Protein AF-A0A661CRC7-F1 (afdb_monomer_lite)

Sequence (296 aa):
KKEGPSTILGRDVYIHDMYDIRFREGSNSEYFKIHKYNQSVQVLAVVIEQYEGSVYNLEVMQDSSYTINSRPVHNCNWTSNSQGFYYLSYIEQAEKENRITNVPFDHSAPVETWWDIGVGDNTVIWFTQTMGKVVNVIDYYKNNNKGLGHYAKILQGKPYVYRSHNFPHDMANTEFGTGRTRYEMAEELFKGTRLNTIQKLSIEDGINAARIVLPSCYFDRSRCLDGLDALRNYHKQFDERLQEYKDKPVHDWSSDPADAFRYMAIGITLPKSRSFKNEFMKRTAKTMSTRSWQTS

Radius of gyration: 27.0 Å; chains: 1; bounding box: 76×72×68 Å

Foldseek 3Di:
DFDAWDAQPNDTWGWDDKDQDDDDDDDDDDFDQPVVPRDTDDDPDDDDDDAGDIKTFTDDPQFTWIDDPSDIDTPPPVPRPCVFALCQVLLVVCVVVVLAEAQDDDPVFAKEWFWDDDDQFKIKIWIWGDDQQAIERNAIDIDGDDAPVVVLVVVVPDPGHHQEYEYEPPQQDADVPPRDGNVVVCCVSVPPHHYHYFDDDDPVVLSVLLVVNSNRYRYHNPRCVLLSVLSNPWGFDADPVVRDTDPDIDDDPSVRSSVSSSSVSRPDDHDDDDPPVVVVVVVVVVVVVVVVPPDD

Structure (mmCIF, N/CA/C/O backbone):
data_AF-A0A661CRC7-F1
#
_entry.id   AF-A0A661CRC7-F1
#
loop_
_atom_site.group_PDB
_atom_site.id
_atom_site.type_symbol
_atom_site.label_atom_id
_atom_site.label_alt_id
_atom_site.label_comp_id
_atom_site.label_asym_id
_atom_site.label_entity_id
_atom_site.label_seq_id
_atom_site.pdbx_PDB_ins_code
_atom_site.Cartn_x
_atom_site.Cartn_y
_atom_site.Cartn_z
_atom_site.occupancy
_atom_site.B_iso_or_equiv
_atom_site.auth_seq_id
_atom_site.auth_comp_id
_atom_site.auth_asym_id
_atom_site.auth_atom_id
_atom_site.pdbx_PDB_model_num
ATOM 1 N N . LYS A 1 1 ? -25.785 -14.750 42.221 1.00 40.97 1 LYS A N 1
ATOM 2 C CA . LYS A 1 1 ? -25.180 -14.001 43.356 1.00 40.97 1 LYS A CA 1
ATOM 3 C C . LYS A 1 1 ? -24.065 -13.154 42.758 1.00 40.97 1 LYS A C 1
ATOM 5 O O . LYS A 1 1 ? -23.262 -13.734 42.042 1.00 40.97 1 LYS A O 1
ATOM 10 N N . LYS A 1 2 ? -24.038 -11.833 42.978 1.00 42.62 2 LYS A N 1
ATOM 11 C CA . LYS A 1 2 ? -22.870 -11.016 42.609 1.00 42.62 2 LYS A CA 1
ATOM 12 C C . LYS A 1 2 ? -21.747 -11.352 43.580 1.00 42.62 2 LYS A C 1
ATOM 14 O O . LYS A 1 2 ? -21.942 -11.199 44.785 1.00 42.62 2 LYS A O 1
ATOM 19 N N . GLU A 1 3 ? -20.635 -11.850 43.065 1.00 52.22 3 GLU A N 1
ATOM 20 C CA . GLU A 1 3 ? -19.435 -12.086 43.862 1.00 52.22 3 GLU A CA 1
ATOM 21 C C . GLU A 1 3 ? -18.465 -10.922 43.654 1.00 52.22 3 GLU A C 1
ATOM 23 O O . GLU A 1 3 ? -18.491 -10.236 42.635 1.00 52.22 3 GLU A O 1
ATOM 28 N N . GLY A 1 4 ? -17.702 -10.605 44.697 1.00 60.00 4 GLY A N 1
ATOM 29 C CA . GLY A 1 4 ? -16.781 -9.474 44.695 1.00 60.00 4 GLY A CA 1
ATOM 30 C C . GLY A 1 4 ? -15.564 -9.687 43.781 1.00 60.00 4 GLY A C 1
ATOM 31 O O . GLY A 1 4 ? -15.491 -10.678 43.048 1.00 60.00 4 GLY A O 1
ATOM 32 N N . PRO A 1 5 ? -14.584 -8.769 43.833 1.00 58.22 5 PRO A N 1
ATOM 33 C CA . PRO A 1 5 ? -13.317 -8.940 43.129 1.00 58.22 5 PRO A CA 1
ATOM 34 C C . PRO A 1 5 ? -12.655 -10.261 43.538 1.00 58.22 5 PRO A C 1
ATOM 36 O O . PRO A 1 5 ? -12.592 -10.593 44.721 1.00 58.22 5 PRO A O 1
ATOM 39 N N . SER A 1 6 ? -12.196 -11.019 42.548 1.00 57.62 6 SER A N 1
ATOM 40 C CA . SER A 1 6 ? -11.549 -12.321 42.715 1.00 57.62 6 SER A CA 1
ATOM 41 C C . SER A 1 6 ? -10.310 -12.399 41.834 1.00 57.62 6 SER A C 1
ATOM 43 O O . SER A 1 6 ? -10.251 -11.749 40.796 1.00 57.62 6 SER A O 1
ATOM 45 N N . THR A 1 7 ? -9.328 -13.212 42.210 1.00 55.31 7 THR A N 1
ATOM 46 C CA . THR A 1 7 ? -8.102 -13.386 41.421 1.00 55.31 7 THR A CA 1
ATOM 47 C C . THR A 1 7 ? -8.146 -14.729 40.695 1.00 55.31 7 THR A C 1
ATOM 49 O O . THR A 1 7 ? -8.131 -15.783 41.330 1.00 55.31 7 THR A O 1
ATOM 52 N N . ILE A 1 8 ? -8.180 -14.711 39.360 1.00 51.97 8 ILE A N 1
ATOM 53 C CA . ILE A 1 8 ? -8.147 -15.917 38.521 1.00 51.97 8 ILE A CA 1
ATOM 54 C C . ILE A 1 8 ? -6.831 -15.945 37.746 1.00 51.97 8 ILE A C 1
ATOM 56 O O . ILE A 1 8 ? -6.518 -15.016 37.005 1.00 51.97 8 ILE A O 1
ATOM 60 N N . LEU A 1 9 ? -6.048 -17.017 37.926 1.00 48.41 9 LEU A N 1
ATOM 61 C CA . LEU A 1 9 ? -4.738 -17.213 37.281 1.00 48.41 9 LEU A CA 1
ATOM 62 C C . LEU A 1 9 ? -3.786 -16.007 37.438 1.00 48.41 9 LEU A C 1
ATOM 64 O O . LEU A 1 9 ? -3.031 -15.670 36.529 1.00 48.41 9 LEU A O 1
ATOM 68 N N . GLY A 1 10 ? -3.832 -15.350 38.601 1.00 51.47 10 GLY A N 1
ATOM 69 C CA . GLY A 1 10 ? -2.978 -14.204 38.928 1.00 51.47 10 GLY A CA 1
ATOM 70 C C . GLY A 1 10 ? -3.460 -12.853 38.389 1.00 51.47 10 GLY A C 1
ATOM 71 O O . GLY A 1 10 ? -2.711 -11.885 38.476 1.00 51.47 10 GLY A O 1
ATOM 72 N N . ARG A 1 11 ? -4.680 -12.767 37.841 1.00 43.97 11 ARG A N 1
ATOM 73 C CA . ARG A 1 11 ? -5.311 -11.505 37.422 1.00 43.97 11 ARG A CA 1
ATOM 74 C C . ARG A 1 11 ? -6.547 -11.210 38.259 1.00 43.97 11 ARG A C 1
ATOM 76 O O . ARG A 1 11 ? -7.367 -12.103 38.465 1.00 43.97 11 ARG A O 1
ATOM 83 N N . ASP A 1 12 ? -6.690 -9.961 38.686 1.00 53.75 12 ASP A N 1
ATOM 84 C CA . ASP A 1 12 ? -7.876 -9.497 39.402 1.00 53.75 12 ASP A CA 1
ATOM 85 C C . ASP A 1 12 ? -9.032 -9.268 38.424 1.00 53.75 12 ASP A C 1
ATOM 87 O O . ASP A 1 12 ? -8.887 -8.588 37.408 1.00 53.75 12 ASP A O 1
ATOM 91 N N . VAL A 1 13 ? -10.178 -9.874 38.723 1.00 50.19 13 VAL A N 1
ATOM 92 C CA . VAL A 1 13 ? -11.380 -9.881 37.888 1.00 50.19 13 VAL A CA 1
ATOM 93 C C . VAL A 1 13 ? -12.632 -9.636 38.731 1.00 50.19 13 VAL A C 1
ATOM 95 O O . VAL A 1 13 ? -12.729 -10.078 39.877 1.00 50.19 13 VAL A O 1
ATOM 98 N N . TYR A 1 14 ? -13.614 -8.941 38.156 1.00 50.44 14 TYR A N 1
ATOM 99 C CA . TYR A 1 14 ? -14.923 -8.721 38.773 1.00 50.44 14 TYR A CA 1
ATOM 100 C C . TYR A 1 14 ? -15.918 -9.753 38.244 1.00 50.44 14 TYR A C 1
ATOM 102 O O . TYR A 1 14 ? -16.216 -9.785 37.051 1.00 50.44 14 TYR A O 1
ATOM 110 N N . ILE A 1 15 ? -16.410 -10.616 39.133 1.00 49.72 15 ILE A N 1
ATOM 111 C CA . ILE A 1 15 ? -17.326 -11.699 38.773 1.00 49.72 15 ILE A CA 1
ATOM 112 C C . ILE A 1 15 ? -18.760 -11.166 38.803 1.00 49.72 15 ILE A C 1
ATOM 114 O O . ILE A 1 15 ? -19.326 -10.891 39.864 1.00 49.72 15 ILE A O 1
ATOM 118 N N . HIS A 1 16 ? -19.385 -11.059 37.633 1.00 46.44 16 HIS A N 1
ATOM 119 C CA . HIS A 1 16 ? -20.796 -10.701 37.536 1.00 46.44 16 HIS A CA 1
ATOM 120 C C . HIS A 1 16 ? -21.662 -11.914 37.184 1.00 46.44 16 HIS A C 1
ATOM 122 O O . HIS A 1 16 ? -21.347 -12.671 36.275 1.00 46.44 16 HIS A O 1
ATOM 128 N N . ASP A 1 17 ? -22.728 -12.070 37.979 1.00 42.12 17 ASP A N 1
ATOM 129 C CA . ASP A 1 17 ? -23.817 -13.052 37.926 1.00 42.12 17 ASP A CA 1
ATOM 130 C C . ASP A 1 17 ? -23.468 -14.481 37.459 1.00 42.12 17 ASP A C 1
ATOM 132 O O . ASP A 1 17 ? -23.301 -14.783 36.285 1.00 42.12 17 ASP A O 1
ATOM 136 N N . MET A 1 18 ? -23.456 -15.401 38.428 1.00 38.19 18 MET A N 1
ATOM 137 C CA . MET A 1 18 ? -23.459 -16.852 38.213 1.00 38.19 18 MET A CA 1
ATOM 138 C C . MET A 1 18 ? -24.786 -17.309 37.583 1.00 38.19 18 MET A C 1
ATOM 140 O O . MET A 1 18 ? -25.852 -17.040 38.151 1.00 38.19 18 MET A O 1
ATOM 144 N N . TYR A 1 19 ? -24.720 -18.053 36.478 1.00 35.94 19 TYR A N 1
ATOM 145 C CA . TYR A 1 19 ? -25.875 -18.711 35.861 1.00 35.94 19 TYR A CA 1
ATOM 146 C C . TYR A 1 19 ? -25.749 -20.232 35.998 1.00 35.94 19 TYR A C 1
ATOM 148 O O . TYR A 1 19 ? -24.741 -20.805 35.589 1.00 35.94 19 TYR A O 1
ATOM 156 N N . ASP A 1 20 ? -26.784 -20.886 36.532 1.00 34.09 20 ASP A N 1
ATOM 157 C CA . ASP A 1 20 ? -26.934 -22.340 36.432 1.00 34.09 20 ASP A CA 1
ATOM 158 C C . ASP A 1 20 ? -27.472 -22.673 35.040 1.00 34.09 20 ASP A C 1
ATOM 160 O O . ASP A 1 20 ? -28.641 -22.428 34.725 1.00 34.09 20 ASP A O 1
ATOM 164 N N . ILE A 1 21 ? -26.612 -23.221 34.190 1.00 35.41 21 ILE A N 1
ATOM 165 C CA . ILE A 1 21 ? -26.990 -23.635 32.843 1.00 35.41 21 ILE A CA 1
ATOM 166 C C . ILE A 1 21 ? -27.423 -25.102 32.915 1.00 35.41 21 ILE A C 1
ATOM 168 O O . ILE A 1 21 ? -26.598 -25.993 33.083 1.00 35.41 21 ILE A O 1
ATOM 172 N N . ARG A 1 22 ? -28.728 -25.370 32.780 1.00 31.12 22 ARG A N 1
ATOM 173 C CA . ARG A 1 22 ? -29.262 -26.729 32.582 1.00 31.12 22 ARG A CA 1
ATOM 174 C C . ARG A 1 22 ? -29.794 -26.855 31.163 1.00 31.12 22 ARG A C 1
ATOM 176 O O . ARG A 1 22 ? -30.775 -26.197 30.825 1.00 31.12 22 ARG A O 1
ATOM 183 N N . PHE A 1 23 ? -29.184 -27.715 30.354 1.00 34.97 23 PHE A N 1
ATOM 184 C CA . PHE A 1 23 ? -29.700 -28.043 29.025 1.00 34.97 23 PHE A CA 1
ATOM 185 C C . PHE A 1 23 ? -30.494 -29.350 29.041 1.00 34.97 23 PHE A C 1
ATOM 187 O O . PHE A 1 23 ? -30.127 -30.314 29.709 1.00 34.97 23 PHE A O 1
ATOM 194 N N . ARG A 1 24 ? -31.599 -29.368 28.288 1.00 32.34 24 ARG A N 1
ATOM 195 C CA . ARG A 1 24 ? -32.355 -30.579 27.955 1.00 32.34 24 ARG A CA 1
ATOM 196 C C . ARG A 1 24 ? -31.903 -31.052 26.576 1.00 32.34 24 ARG A C 1
ATOM 198 O O . ARG A 1 24 ? -31.913 -30.268 25.632 1.00 32.34 24 ARG A O 1
ATOM 205 N N . GLU A 1 25 ? -31.506 -32.314 26.483 1.00 32.06 25 GLU A N 1
ATOM 206 C CA . GLU 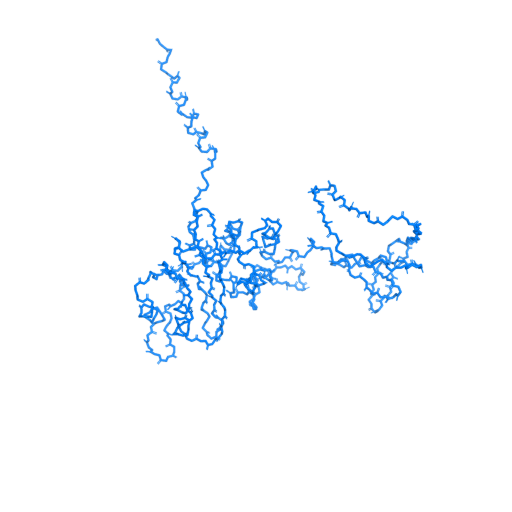A 1 25 ? -31.107 -32.970 25.237 1.00 32.06 25 GLU A CA 1
ATOM 207 C C . GLU A 1 25 ? -32.255 -32.958 24.216 1.00 32.06 25 GLU A C 1
ATOM 209 O O . GLU A 1 25 ? -33.359 -33.416 24.518 1.00 32.06 25 GLU A O 1
ATOM 214 N N . GLY A 1 26 ? -31.989 -32.453 23.005 1.00 38.66 26 GLY A N 1
ATOM 215 C CA . GLY A 1 26 ? -32.874 -32.651 21.856 1.00 38.66 26 GLY A CA 1
ATOM 216 C C . GLY A 1 26 ? -33.141 -31.428 20.977 1.00 38.66 26 GLY A C 1
ATOM 217 O O . GLY A 1 26 ? -34.284 -30.997 20.881 1.00 38.66 26 GLY A O 1
ATOM 218 N N . SER A 1 27 ? -32.136 -30.943 20.244 1.00 32.84 27 SER A N 1
ATOM 219 C CA . SER A 1 27 ? -32.338 -30.414 18.884 1.00 32.84 27 SER A CA 1
ATOM 220 C C . SER A 1 27 ? -31.037 -30.549 18.081 1.00 32.84 27 SER A C 1
ATOM 222 O O . SER A 1 27 ? -30.054 -29.842 18.279 1.00 32.84 27 SER A O 1
ATOM 224 N N . ASN A 1 28 ? -31.000 -31.530 17.175 1.00 41.19 28 ASN A N 1
ATOM 225 C CA . ASN A 1 28 ? -29.945 -31.618 16.172 1.00 41.19 28 ASN A CA 1
ATOM 226 C C . ASN A 1 28 ? -30.240 -30.571 15.094 1.00 41.19 28 ASN A C 1
ATOM 228 O O . ASN A 1 28 ? -31.233 -30.690 14.378 1.00 41.19 28 ASN A O 1
ATOM 232 N N . SER A 1 29 ? -29.340 -29.594 14.973 1.00 40.34 29 SER A N 1
ATOM 233 C CA . SER A 1 29 ? -29.329 -28.461 14.035 1.00 40.34 29 SER A CA 1
ATOM 234 C C . SER A 1 29 ? -30.316 -27.325 14.339 1.00 40.34 29 SER A C 1
ATOM 236 O O . SER A 1 29 ? -31.502 -27.393 14.030 1.00 40.34 29 SER A O 1
ATOM 238 N N . GLU A 1 30 ? -29.791 -26.216 14.867 1.00 38.22 30 GLU A N 1
ATOM 239 C CA . GLU A 1 30 ? -30.493 -24.932 14.886 1.00 38.22 30 GLU A CA 1
ATOM 240 C C . GLU A 1 30 ? -29.745 -23.919 14.015 1.00 38.22 30 GLU A C 1
ATOM 242 O O . GLU A 1 30 ? -28.563 -23.627 14.201 1.00 38.22 30 GLU A O 1
ATOM 247 N N . TYR A 1 31 ? -30.453 -23.391 13.018 1.00 38.75 31 TYR A N 1
ATOM 248 C CA . TYR A 1 31 ? -30.032 -22.222 12.261 1.00 38.75 31 TYR A CA 1
ATOM 249 C C . TYR A 1 31 ? -30.185 -20.985 13.149 1.00 38.75 31 TYR A C 1
ATOM 251 O O . TYR A 1 31 ? -31.307 -20.590 13.470 1.00 38.75 31 TYR A O 1
ATOM 259 N N . PHE A 1 32 ? -29.089 -20.312 13.494 1.00 38.34 32 PHE A N 1
ATOM 260 C CA . PHE A 1 32 ? -29.182 -19.006 14.143 1.00 38.34 32 PHE A CA 1
ATOM 261 C C . PHE A 1 32 ? -29.532 -17.931 13.106 1.00 38.34 32 PHE A C 1
ATOM 263 O O . PHE A 1 32 ? -28.754 -17.641 12.195 1.00 38.34 32 PHE A O 1
ATOM 270 N N . LYS A 1 33 ? -30.710 -17.309 13.247 1.00 36.75 33 LYS A N 1
ATOM 271 C CA . LYS A 1 33 ? -31.058 -16.067 12.542 1.00 36.75 33 LYS A CA 1
ATOM 272 C C . LYS A 1 33 ? -30.658 -14.873 13.399 1.00 36.75 33 LYS A C 1
ATOM 274 O O . LYS A 1 33 ? -31.293 -14.575 14.407 1.00 36.75 33 LYS A O 1
ATOM 279 N N . ILE A 1 34 ? -29.637 -14.141 12.964 1.00 35.28 34 ILE A N 1
ATOM 280 C CA . ILE A 1 34 ? -29.270 -12.866 13.584 1.00 35.28 34 ILE A CA 1
ATOM 281 C C . ILE A 1 34 ? -30.265 -11.806 13.094 1.00 35.28 34 ILE A C 1
ATOM 283 O O . ILE A 1 34 ? -30.105 -11.214 12.023 1.00 35.28 34 ILE A O 1
ATOM 287 N N . HIS A 1 35 ? -31.314 -11.557 13.884 1.00 32.69 35 HIS A N 1
ATOM 288 C CA . HIS A 1 35 ? -32.415 -10.647 13.532 1.00 32.69 35 HIS A CA 1
ATOM 289 C C . HIS A 1 35 ? -32.006 -9.179 13.323 1.00 32.69 35 HIS A C 1
ATOM 291 O O . HIS A 1 35 ? -32.796 -8.404 12.791 1.00 32.69 35 HIS A O 1
ATOM 297 N N . LYS A 1 36 ? -30.772 -8.792 13.666 1.00 35.56 36 LYS A N 1
ATOM 298 C CA . LYS A 1 36 ? -30.258 -7.438 13.419 1.00 35.56 36 LYS A CA 1
ATOM 299 C C . LYS A 1 36 ? -29.748 -7.225 11.982 1.00 35.56 36 LYS A C 1
ATOM 301 O O . LYS A 1 36 ? -29.728 -6.085 11.531 1.00 35.56 36 LYS A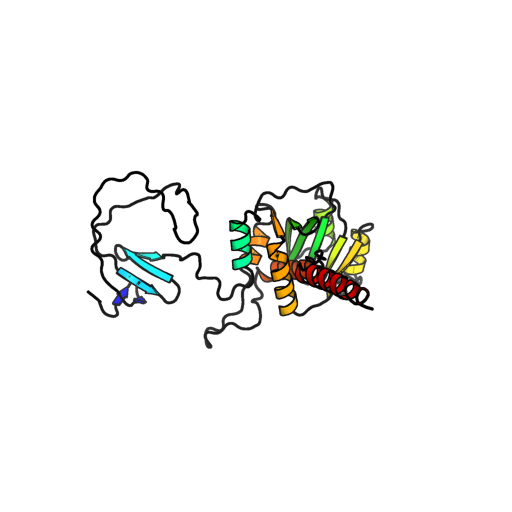 O 1
ATOM 306 N N . TYR A 1 37 ? -29.367 -8.291 11.262 1.00 35.03 37 TYR A N 1
ATOM 307 C CA . TYR A 1 37 ? -28.674 -8.181 9.962 1.00 35.03 37 TYR A CA 1
ATOM 308 C C . TYR A 1 37 ? -29.213 -9.087 8.844 1.00 35.03 37 TYR A C 1
ATOM 310 O O . TYR A 1 37 ? -28.690 -9.051 7.735 1.00 35.03 37 TYR A O 1
ATOM 318 N N . ASN A 1 38 ? -30.260 -9.877 9.101 1.00 32.53 38 ASN A N 1
ATOM 319 C CA . ASN A 1 38 ? -30.932 -10.721 8.103 1.00 32.53 38 ASN A CA 1
ATOM 320 C C . ASN A 1 38 ? -29.984 -11.649 7.303 1.00 32.53 38 ASN A C 1
ATOM 322 O O . ASN A 1 38 ? -30.209 -11.910 6.123 1.00 32.53 38 ASN A O 1
ATOM 326 N N . GLN A 1 39 ? -28.924 -12.143 7.951 1.00 34.22 39 GLN A N 1
ATOM 327 C CA . GLN A 1 39 ? -27.978 -13.114 7.398 1.00 34.22 39 GLN A CA 1
ATOM 328 C C . GLN A 1 39 ? -28.073 -14.443 8.152 1.00 34.22 39 GLN A C 1
ATOM 330 O O . GLN A 1 39 ? -28.323 -14.474 9.360 1.00 34.22 39 GLN A O 1
ATOM 335 N N . SER A 1 40 ? -27.851 -15.533 7.422 1.00 31.25 40 SER A N 1
ATOM 336 C CA . SER A 1 40 ? -27.750 -16.894 7.947 1.00 31.25 40 SER A CA 1
ATOM 337 C C . SER A 1 40 ? -26.354 -17.433 7.654 1.00 31.25 40 SER A C 1
ATOM 339 O O . SER A 1 40 ? -25.967 -17.523 6.489 1.00 31.25 40 SER A O 1
ATOM 341 N N . VAL A 1 41 ? -25.612 -17.787 8.701 1.00 36.19 41 VAL A N 1
ATOM 342 C CA . VAL A 1 41 ? -24.295 -18.425 8.589 1.00 36.19 41 VAL A CA 1
ATOM 343 C C . VAL A 1 41 ? -24.467 -19.921 8.831 1.00 36.19 41 VAL A C 1
ATOM 345 O O . VAL A 1 41 ? -25.161 -20.318 9.767 1.00 36.19 41 VAL A O 1
ATOM 348 N N . GLN A 1 42 ? -23.857 -20.748 7.981 1.00 33.16 42 GLN A N 1
ATOM 349 C CA . GLN A 1 42 ? -23.863 -22.198 8.147 1.00 33.16 42 GLN A CA 1
ATOM 350 C C . GLN A 1 42 ? -22.647 -22.613 8.977 1.00 33.16 42 GLN A C 1
ATOM 352 O O . GLN A 1 42 ? -21.504 -22.406 8.572 1.00 33.16 42 GLN A O 1
ATOM 357 N N . VAL A 1 43 ? -22.898 -23.176 10.155 1.00 37.22 43 VAL A N 1
ATOM 358 C CA . VAL A 1 43 ? -21.845 -23.664 11.045 1.00 37.22 43 VAL A CA 1
ATOM 359 C C . VAL A 1 43 ? -21.426 -25.064 10.594 1.00 37.22 43 VAL A C 1
ATOM 361 O O . VAL A 1 43 ? -22.260 -25.963 10.533 1.00 37.22 43 VAL A O 1
ATOM 364 N N . LEU A 1 44 ? -20.146 -25.236 10.243 1.00 30.42 44 LEU A N 1
ATOM 365 C CA . LEU A 1 44 ? -19.610 -26.492 9.695 1.00 30.42 44 LEU A CA 1
ATOM 366 C C . LEU A 1 44 ? -19.459 -27.592 10.753 1.00 30.42 44 LEU A C 1
ATOM 368 O O . LEU A 1 44 ? -19.639 -28.766 10.447 1.00 30.42 44 LEU A O 1
ATOM 372 N N . ALA A 1 45 ? -19.151 -27.213 11.991 1.00 33.41 45 ALA A N 1
ATOM 373 C CA . ALA A 1 45 ? -19.173 -28.097 13.145 1.00 33.41 45 ALA A CA 1
ATOM 374 C C . ALA A 1 45 ? -19.303 -27.246 14.408 1.00 33.41 45 ALA A C 1
ATOM 376 O O . ALA A 1 45 ? -18.551 -26.291 14.599 1.00 33.41 45 ALA A O 1
ATOM 377 N N . VAL A 1 46 ? -20.255 -27.598 15.265 1.00 40.31 46 VAL A N 1
ATOM 378 C CA . VAL A 1 46 ? -20.295 -27.127 16.648 1.00 40.31 46 VAL A CA 1
ATOM 379 C C . VAL A 1 46 ? -19.854 -28.306 17.493 1.00 40.31 46 VAL A C 1
ATOM 381 O O . VAL A 1 46 ? -20.514 -29.344 17.488 1.00 40.31 46 VAL A O 1
ATOM 384 N N . VAL A 1 47 ? -18.738 -28.162 18.198 1.00 37.44 47 VAL A N 1
ATOM 385 C CA . VAL A 1 47 ? -18.387 -29.104 19.259 1.00 37.44 47 VAL A CA 1
ATOM 386 C C . VAL A 1 47 ? -19.026 -28.564 20.528 1.00 37.44 47 VAL A C 1
ATOM 388 O O . VAL A 1 47 ? -18.589 -27.554 21.071 1.00 37.44 47 VAL A O 1
ATOM 391 N N . ILE A 1 48 ? -20.123 -29.196 20.941 1.00 43.84 48 ILE A N 1
ATOM 392 C CA . ILE A 1 48 ? -20.769 -28.924 22.223 1.00 43.84 48 ILE A CA 1
ATOM 393 C C . ILE A 1 48 ? -20.222 -29.958 23.197 1.00 43.84 48 ILE A C 1
ATOM 395 O O . ILE A 1 48 ? -20.579 -31.132 23.127 1.00 43.84 48 ILE A O 1
ATOM 399 N N . GLU A 1 49 ? -19.333 -29.534 24.086 1.00 43.78 49 GLU A N 1
ATOM 400 C CA . GLU A 1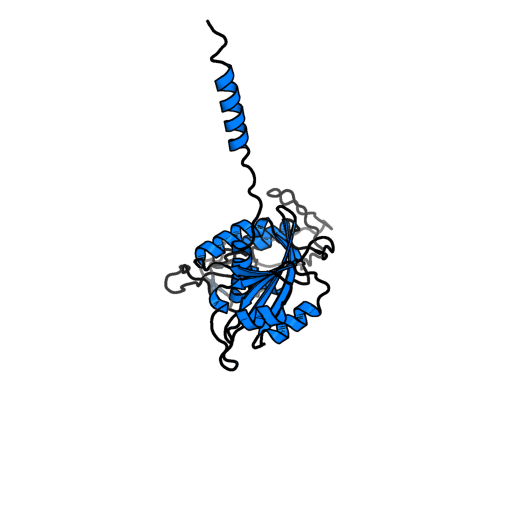 49 ? -18.922 -30.364 25.214 1.00 43.78 49 GLU A CA 1
ATOM 401 C C . GLU A 1 49 ? -19.928 -30.171 26.351 1.00 43.78 49 GLU A C 1
ATOM 403 O O . GLU A 1 49 ? -20.256 -29.039 26.716 1.00 43.78 49 GLU A O 1
ATOM 408 N N . GLN A 1 50 ? -20.454 -31.273 26.896 1.00 42.62 50 GLN A N 1
ATOM 409 C CA . GLN A 1 50 ? -21.294 -31.203 28.088 1.00 42.62 50 GLN A CA 1
ATOM 410 C C . GLN A 1 50 ? -20.455 -30.662 29.245 1.00 42.62 50 GLN A C 1
ATOM 412 O O . GLN A 1 50 ? -19.446 -31.251 29.631 1.00 42.62 50 GLN A O 1
ATOM 417 N N . TYR A 1 51 ? -20.894 -29.537 29.796 1.00 45.62 51 TYR A N 1
ATOM 418 C CA . TYR A 1 51 ? -20.306 -28.941 30.981 1.00 45.62 51 TYR A CA 1
ATOM 419 C C . TYR A 1 51 ? -21.385 -28.800 32.046 1.00 45.62 51 TYR A C 1
ATOM 421 O O . TYR A 1 51 ? -22.372 -28.091 31.853 1.00 45.62 51 TYR A O 1
ATOM 429 N N . GLU A 1 52 ? -21.187 -29.483 33.168 1.00 43.69 52 GLU A N 1
ATOM 430 C CA . GLU A 1 52 ? -22.004 -29.343 34.365 1.00 43.69 52 GLU A CA 1
ATOM 431 C C . GLU A 1 52 ? -21.130 -28.680 35.434 1.00 43.69 52 GLU A C 1
ATOM 433 O O . GLU A 1 52 ? -20.216 -29.291 35.987 1.00 43.69 52 GLU A O 1
ATOM 438 N N . GLY A 1 53 ? -21.341 -27.383 35.658 1.00 51.97 53 GLY A N 1
ATOM 439 C CA . GLY A 1 53 ? -20.536 -26.594 36.583 1.00 51.97 53 GLY A CA 1
ATOM 440 C C . GLY A 1 53 ? -20.831 -25.100 36.494 1.00 51.97 53 GLY A C 1
ATOM 441 O O . GLY A 1 53 ? -21.603 -24.645 35.650 1.00 51.97 53 GLY A O 1
ATOM 442 N N . SER A 1 54 ? -20.201 -24.320 37.368 1.00 45.75 54 SER A N 1
ATOM 443 C CA . SER A 1 54 ? -20.356 -22.864 37.387 1.00 45.75 54 SER A CA 1
ATOM 444 C C . SER A 1 54 ? -19.582 -22.222 36.235 1.00 45.75 54 SER A C 1
ATOM 446 O O . SER A 1 54 ? -18.421 -22.565 35.996 1.00 45.75 54 SER A O 1
ATOM 448 N N . VAL A 1 55 ? -20.209 -21.278 35.533 1.00 47.69 55 VAL A N 1
ATOM 449 C CA . VAL A 1 55 ? -19.550 -20.400 34.555 1.00 47.69 55 VAL A CA 1
ATOM 450 C C . VAL A 1 55 ? -19.409 -19.019 35.181 1.00 47.69 55 VAL A C 1
ATOM 452 O O . VAL A 1 55 ? -20.393 -18.459 35.669 1.00 47.69 55 VAL A O 1
ATOM 455 N N . TYR A 1 56 ? -18.196 -18.468 35.157 1.00 53.03 56 TYR A N 1
ATOM 456 C CA . TYR A 1 56 ? -17.930 -17.122 35.662 1.00 53.03 56 TYR A CA 1
ATOM 457 C C . TYR A 1 56 ? -17.736 -16.174 34.489 1.00 53.03 56 TYR A C 1
ATOM 459 O O . TYR A 1 56 ? -16.814 -16.358 33.693 1.00 53.03 56 TYR A O 1
ATOM 467 N N . ASN A 1 57 ? -18.599 -15.167 34.385 1.00 50.47 57 ASN A N 1
ATOM 468 C CA . ASN A 1 57 ? -18.448 -14.118 33.390 1.00 50.47 57 ASN A CA 1
ATOM 469 C C . ASN A 1 57 ? -17.404 -13.106 33.881 1.00 50.47 57 ASN A C 1
ATOM 471 O O . ASN A 1 57 ? -17.481 -12.640 35.022 1.00 50.47 57 ASN A O 1
ATOM 475 N N . LEU A 1 58 ? -16.421 -12.804 33.037 1.00 53.97 58 LEU A N 1
ATOM 476 C CA . LEU A 1 58 ? -15.322 -11.890 33.319 1.00 53.97 58 LEU A CA 1
ATOM 477 C C . LEU A 1 58 ? -15.442 -10.677 32.404 1.00 53.97 58 LEU A C 1
ATOM 479 O O . LEU A 1 58 ? -15.357 -10.781 31.180 1.00 53.97 58 LEU A O 1
ATOM 483 N N . GLU A 1 59 ? -15.577 -9.506 33.007 1.00 47.47 59 GLU A N 1
ATOM 484 C CA . GLU A 1 59 ? -15.375 -8.260 32.284 1.00 47.47 59 GLU A CA 1
ATOM 485 C C . GLU A 1 59 ? -13.878 -7.933 32.337 1.00 47.47 59 GLU A C 1
ATOM 487 O O . GLU A 1 59 ? -13.339 -7.584 33.389 1.00 47.47 59 GLU A O 1
ATOM 492 N N . VAL A 1 60 ? -13.177 -8.110 31.215 1.00 50.12 60 VAL A N 1
ATOM 493 C CA . VAL A 1 60 ? -11.813 -7.599 31.039 1.00 50.12 60 VAL A CA 1
ATOM 494 C C . VAL A 1 60 ? -11.874 -6.406 30.092 1.00 50.12 60 VAL A C 1
ATOM 496 O O . VAL A 1 60 ? -12.741 -6.331 29.229 1.00 50.12 60 VAL A O 1
ATOM 499 N N . MET A 1 61 ? -10.966 -5.440 30.251 1.00 44.78 61 MET A N 1
ATOM 500 C CA . MET A 1 61 ? -11.049 -4.125 29.589 1.00 44.78 61 MET A CA 1
ATOM 501 C C . MET A 1 61 ? -11.196 -4.152 28.051 1.00 44.78 61 MET A C 1
ATOM 503 O O . MET A 1 61 ? -11.539 -3.126 27.471 1.00 44.78 61 MET A O 1
ATOM 507 N N . GLN A 1 62 ? -10.924 -5.280 27.383 1.00 41.06 62 GLN A N 1
ATOM 508 C CA . GLN A 1 62 ? -10.900 -5.396 25.918 1.00 41.06 62 GLN A CA 1
ATOM 509 C C . GLN A 1 62 ? -11.759 -6.537 25.340 1.00 41.06 62 GLN A C 1
ATOM 511 O O . GLN A 1 62 ? -11.946 -6.580 24.125 1.00 41.06 62 GLN A O 1
ATOM 516 N N . ASP A 1 63 ? -12.320 -7.434 26.158 1.00 45.50 63 ASP A N 1
ATOM 517 C CA . ASP A 1 63 ? -13.204 -8.506 25.689 1.00 45.50 63 ASP A CA 1
ATOM 518 C C . ASP A 1 63 ? -14.183 -8.965 26.792 1.00 45.50 63 ASP A C 1
ATOM 520 O O . ASP A 1 63 ? -14.033 -8.642 27.971 1.00 45.50 63 ASP A O 1
ATOM 524 N N . SER A 1 64 ? -15.230 -9.697 26.405 1.00 49.28 64 SER A N 1
ATOM 525 C CA . SER A 1 64 ? -16.019 -10.464 27.371 1.00 49.28 64 SER A CA 1
ATOM 526 C C . SER A 1 64 ? -15.406 -11.853 27.435 1.00 49.28 64 SER A C 1
ATOM 528 O O . SER A 1 64 ? -15.614 -12.650 26.531 1.00 49.28 64 SER A O 1
ATOM 530 N N . SER A 1 65 ? -14.641 -12.161 28.470 1.00 54.00 65 SER A N 1
ATOM 531 C CA . SER A 1 65 ? -14.102 -13.507 28.675 1.00 54.00 65 SER A CA 1
ATOM 532 C C . SER A 1 65 ? -14.958 -14.242 29.697 1.00 54.00 65 SER A C 1
ATOM 534 O O . SER A 1 65 ? -15.620 -13.631 30.525 1.00 54.00 65 SER A O 1
ATOM 536 N N . TYR A 1 66 ? -14.952 -15.566 29.687 1.00 59.41 66 TYR A N 1
ATOM 537 C CA . TYR A 1 66 ? -15.518 -16.340 30.792 1.00 59.41 66 TYR A CA 1
ATOM 538 C C . TYR A 1 66 ? -14.595 -17.496 31.146 1.00 59.41 66 TYR A C 1
ATOM 540 O O . TYR A 1 66 ? -13.721 -17.871 30.364 1.00 59.41 66 TYR A O 1
ATOM 548 N N . THR A 1 67 ? -14.748 -18.054 32.343 1.00 53.22 67 THR A N 1
ATOM 549 C CA . THR A 1 67 ? -13.969 -19.225 32.759 1.00 53.22 67 THR A CA 1
ATOM 550 C C . THR A 1 67 ? -14.838 -20.461 32.890 1.00 53.22 67 THR A C 1
ATOM 552 O O . THR A 1 67 ? -15.957 -20.423 33.403 1.00 53.22 67 THR A O 1
ATOM 555 N N . ILE A 1 68 ? -14.273 -21.575 32.428 1.00 53.66 68 ILE A N 1
ATOM 556 C CA . ILE A 1 68 ? -14.784 -22.936 32.601 1.00 53.66 68 ILE A CA 1
ATOM 557 C C . ILE A 1 68 ? -13.638 -23.747 33.213 1.00 53.66 68 ILE A C 1
ATOM 559 O O . ILE A 1 68 ? -12.536 -23.744 32.668 1.00 53.66 68 ILE A O 1
ATOM 563 N N . ASN A 1 69 ? -13.853 -24.423 34.349 1.00 58.19 69 ASN A N 1
ATOM 564 C CA . ASN A 1 69 ? -12.822 -25.233 35.032 1.00 58.19 69 ASN A CA 1
ATOM 565 C C . ASN A 1 69 ? -11.473 -24.512 35.253 1.00 58.19 69 ASN A C 1
ATOM 567 O O . ASN A 1 69 ? -10.406 -25.083 35.017 1.00 58.19 69 ASN A O 1
ATOM 571 N N . SER A 1 70 ? -11.503 -23.237 35.655 1.00 56.09 70 SER A N 1
ATOM 572 C CA . SER A 1 70 ? -10.298 -22.402 35.832 1.00 56.09 70 SER A CA 1
ATOM 573 C C . SER A 1 70 ? -9.463 -22.199 34.558 1.00 56.09 70 SER A C 1
ATOM 575 O O . SER A 1 70 ? -8.306 -21.789 34.638 1.00 56.09 70 SER A O 1
ATOM 577 N N . ARG A 1 71 ? -10.035 -22.460 33.377 1.00 49.06 71 ARG A N 1
ATOM 578 C CA . ARG A 1 71 ? -9.439 -22.144 32.077 1.00 49.06 71 ARG A CA 1
ATOM 579 C C . ARG A 1 71 ? -10.124 -20.908 31.490 1.00 49.06 71 ARG A C 1
ATOM 581 O O . ARG A 1 71 ? -11.357 -20.864 31.474 1.00 49.06 71 ARG A O 1
ATOM 588 N N . PRO A 1 72 ? -9.359 -19.907 31.027 1.00 54.38 72 PRO A N 1
ATOM 589 C CA . PRO A 1 72 ? -9.919 -18.732 30.382 1.00 54.38 72 PRO A CA 1
ATOM 590 C C . PRO A 1 72 ? -10.403 -19.096 28.976 1.00 54.38 72 PRO A C 1
ATOM 592 O O . PRO A 1 72 ? -9.666 -19.689 28.187 1.00 54.38 72 PRO A O 1
ATOM 595 N N . VAL A 1 73 ? -11.647 -18.738 28.674 1.00 53.81 73 VAL A N 1
ATOM 596 C CA . VAL A 1 73 ? -12.232 -18.789 27.337 1.00 53.81 73 VAL A CA 1
ATOM 597 C C . VAL A 1 73 ? -12.447 -17.350 26.890 1.00 53.81 73 VAL A C 1
ATOM 599 O O . VAL A 1 73 ? -13.253 -16.617 27.465 1.00 53.81 73 VAL A O 1
ATOM 602 N N . HIS A 1 74 ? -11.689 -16.942 25.877 1.00 50.91 74 HIS A N 1
ATOM 603 C CA . HIS A 1 74 ? -11.764 -15.602 25.312 1.00 50.91 74 HIS A CA 1
ATOM 604 C C . HIS A 1 74 ? -12.893 -15.542 24.290 1.00 50.91 74 HIS A C 1
ATOM 606 O O . HIS A 1 74 ? -12.829 -16.199 23.248 1.00 50.91 74 HIS A O 1
ATOM 612 N N . ASN A 1 75 ? -13.927 -14.751 24.571 1.00 43.38 75 ASN A N 1
ATOM 613 C CA . ASN A 1 75 ? -14.947 -14.442 23.580 1.00 43.38 75 ASN A CA 1
ATOM 614 C C . ASN A 1 75 ? -14.425 -13.249 22.774 1.00 43.38 75 ASN A C 1
ATOM 616 O O . ASN A 1 75 ? -14.650 -12.086 23.113 1.00 43.38 75 ASN A O 1
ATOM 620 N N . CYS A 1 76 ? -13.667 -13.532 21.715 1.00 41.69 76 CYS A N 1
ATOM 621 C CA . CYS A 1 76 ? -13.267 -12.508 20.760 1.00 41.69 76 CYS A CA 1
ATOM 622 C C . CYS A 1 76 ? -14.532 -11.950 20.094 1.00 41.69 76 CYS A C 1
ATOM 624 O O . CYS A 1 76 ? -15.062 -12.532 19.147 1.00 41.69 76 CYS A O 1
ATOM 626 N N . ASN A 1 77 ? -15.042 -10.823 20.591 1.00 36.72 77 ASN A N 1
ATOM 627 C CA . ASN A 1 77 ? -16.097 -10.094 19.906 1.00 36.72 77 ASN A CA 1
ATOM 628 C C . ASN A 1 77 ? -15.487 -9.468 18.643 1.00 36.72 77 ASN A C 1
ATOM 630 O O . ASN A 1 77 ? -14.720 -8.508 18.718 1.00 36.72 77 ASN A O 1
ATOM 634 N N . TRP A 1 78 ? -15.814 -10.033 17.480 1.00 40.25 78 TRP A N 1
ATOM 635 C CA . TRP A 1 78 ? -15.205 -9.721 16.177 1.00 40.25 78 TRP A CA 1
ATOM 636 C C . TRP A 1 78 ? -15.355 -8.252 15.736 1.00 40.25 78 TRP A C 1
ATOM 638 O O . TRP A 1 78 ? -14.764 -7.840 14.749 1.00 40.25 78 TRP A O 1
ATOM 648 N N . THR A 1 79 ? -16.146 -7.443 16.441 1.00 40.16 79 THR A N 1
ATOM 649 C CA . THR A 1 79 ? -16.434 -6.044 16.080 1.00 40.16 79 THR A CA 1
ATOM 650 C C . THR A 1 79 ? -15.739 -4.989 16.945 1.00 40.16 79 THR A C 1
ATOM 652 O O . THR A 1 79 ? -15.938 -3.802 16.697 1.00 40.16 79 THR A O 1
ATOM 655 N N . SER A 1 80 ? -14.939 -5.373 17.947 1.00 38.72 80 SER A N 1
ATOM 656 C CA . SER A 1 80 ? -14.475 -4.428 18.981 1.00 38.72 80 SER A CA 1
ATOM 657 C C . SER A 1 80 ? -13.018 -3.962 18.864 1.00 38.72 80 SER A C 1
ATOM 659 O O . SER A 1 80 ? -12.603 -3.141 19.674 1.00 38.72 80 SER A O 1
ATOM 661 N N . ASN A 1 81 ? -12.244 -4.413 17.868 1.00 45.34 81 ASN A N 1
ATOM 662 C CA . ASN A 1 81 ? -10.805 -4.104 17.780 1.00 45.34 81 ASN A CA 1
ATOM 663 C C . ASN A 1 81 ? -10.426 -3.055 16.714 1.00 45.34 81 ASN A C 1
ATOM 665 O O . ASN A 1 81 ? -9.268 -2.939 16.331 1.00 45.34 81 ASN A O 1
ATOM 669 N N . SER A 1 82 ? -11.384 -2.270 16.210 1.00 51.53 82 SER A N 1
ATOM 670 C CA . SER A 1 82 ? -11.123 -1.245 15.185 1.00 51.53 82 SER A CA 1
ATOM 671 C C . SER A 1 82 ? -10.626 0.099 15.736 1.00 51.53 82 SER A C 1
ATOM 673 O O . SER A 1 82 ? -10.326 1.003 14.954 1.00 51.53 82 SER A O 1
ATOM 675 N N . GLN A 1 83 ? -10.546 0.279 17.060 1.00 57.62 83 GLN A N 1
ATOM 676 C CA . GLN A 1 83 ? -9.940 1.480 17.639 1.00 57.62 83 GLN A CA 1
ATOM 677 C C . GLN A 1 83 ? -8.422 1.427 17.419 1.00 57.62 83 GLN A C 1
ATOM 679 O O . GLN A 1 83 ? -7.741 0.521 17.883 1.00 57.62 83 GLN A O 1
ATOM 684 N N . GLY A 1 84 ? -7.901 2.371 16.633 1.00 69.62 84 GLY A N 1
ATOM 685 C CA . GLY A 1 84 ? -6.474 2.481 16.317 1.00 69.62 84 GLY A CA 1
ATOM 686 C C . GLY A 1 84 ? -6.078 2.020 14.913 1.00 69.62 84 GLY A C 1
ATOM 687 O O . GLY A 1 84 ? -5.098 2.539 14.392 1.00 69.62 84 GLY A O 1
ATOM 688 N N . PHE A 1 85 ? -6.840 1.150 14.246 1.00 82.38 85 PHE A N 1
ATOM 689 C CA . PHE A 1 85 ? -6.520 0.693 12.885 1.00 82.38 85 PHE A CA 1
ATOM 690 C C . PHE A 1 85 ? -7.114 1.613 11.815 1.00 82.38 85 PHE A C 1
ATOM 692 O O . PHE A 1 85 ? -8.279 2.007 11.875 1.00 82.38 85 PHE A O 1
ATOM 699 N N . TYR A 1 86 ? -6.321 1.962 10.802 1.00 84.25 86 TYR A N 1
ATOM 700 C CA . TYR A 1 86 ? -6.734 2.933 9.787 1.00 84.25 86 TYR A CA 1
ATOM 701 C C . TYR A 1 86 ? -7.678 2.352 8.735 1.00 84.25 86 TYR A C 1
ATOM 703 O O . TYR A 1 86 ? -8.597 3.061 8.306 1.00 84.25 86 TYR A O 1
ATOM 711 N N . TYR A 1 87 ? -7.440 1.102 8.318 1.00 87.19 87 TYR A N 1
ATOM 712 C CA . TYR A 1 87 ? -8.143 0.468 7.196 1.00 87.19 87 TYR A CA 1
ATOM 713 C C . TYR A 1 87 ? -8.870 -0.833 7.551 1.00 87.19 87 TYR A C 1
ATOM 715 O O . TYR A 1 87 ? -9.628 -1.318 6.715 1.00 87.19 87 TYR A O 1
ATOM 723 N N . LEU A 1 88 ? -8.708 -1.371 8.767 1.00 85.62 88 LEU A N 1
ATOM 724 C CA . LEU A 1 88 ? -9.284 -2.661 9.175 1.00 85.62 88 LEU A CA 1
ATOM 725 C C . LEU A 1 88 ? -10.778 -2.781 8.832 1.00 85.62 88 LEU A C 1
ATOM 727 O O . LEU A 1 88 ? -11.174 -3.708 8.132 1.00 85.62 88 LEU A O 1
ATOM 731 N N . SER A 1 89 ? -11.588 -1.789 9.209 1.00 82.94 89 SER A N 1
ATOM 732 C CA . SER A 1 89 ? -13.031 -1.787 8.928 1.00 82.94 89 SER A CA 1
ATOM 733 C C . SER A 1 89 ? -13.369 -1.787 7.431 1.00 82.94 89 SER A C 1
ATOM 735 O O . SER A 1 89 ? -14.362 -2.385 7.020 1.00 82.94 89 SER A O 1
ATOM 737 N N . TYR A 1 90 ? -12.539 -1.160 6.592 1.00 88.06 90 TYR A N 1
ATOM 738 C CA . TYR A 1 90 ? -12.725 -1.133 5.139 1.00 88.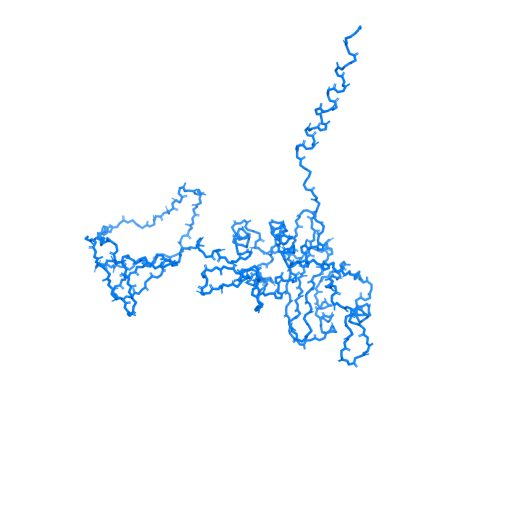06 90 TYR A CA 1
ATOM 739 C C . TYR A 1 90 ? -12.395 -2.483 4.500 1.00 88.06 90 TYR A C 1
ATOM 741 O O . TYR A 1 90 ? -13.059 -2.877 3.538 1.00 88.06 90 TYR A O 1
ATOM 749 N N . ILE A 1 91 ? -11.389 -3.184 5.031 1.00 87.94 91 ILE A N 1
ATOM 750 C CA . ILE A 1 91 ? -11.017 -4.527 4.579 1.00 87.94 91 ILE A CA 1
ATOM 751 C C . ILE A 1 91 ? -12.066 -5.549 5.028 1.00 87.94 91 ILE A C 1
ATOM 753 O O . ILE A 1 91 ? -12.536 -6.324 4.202 1.00 87.94 91 ILE A O 1
ATOM 757 N N . GLU A 1 92 ? -12.532 -5.491 6.277 1.00 84.69 92 GLU A N 1
ATOM 758 C CA . GLU A 1 92 ? -13.643 -6.332 6.750 1.00 84.69 92 GLU A CA 1
ATOM 759 C C . GLU A 1 92 ? -14.919 -6.113 5.928 1.00 84.69 92 GLU A C 1
ATOM 761 O O . GLU A 1 92 ? -15.643 -7.055 5.600 1.00 84.69 92 GLU A O 1
ATOM 766 N N . GLN A 1 93 ? -15.208 -4.862 5.564 1.00 83.81 93 GLN A N 1
ATOM 767 C CA . GLN A 1 93 ? -16.320 -4.555 4.673 1.00 83.81 93 GLN A CA 1
ATOM 768 C C . GLN A 1 93 ? -16.084 -5.129 3.267 1.00 83.81 93 GLN A C 1
ATOM 770 O O . GLN A 1 93 ? -17.009 -5.680 2.675 1.00 83.81 93 GLN A O 1
ATOM 775 N N . ALA A 1 94 ? -14.855 -5.068 2.747 1.00 86.75 94 ALA A N 1
ATOM 776 C CA . ALA A 1 94 ? -14.505 -5.669 1.461 1.00 86.75 94 ALA A CA 1
ATOM 777 C C . ALA A 1 94 ? -14.694 -7.191 1.452 1.00 86.75 94 ALA A C 1
ATOM 779 O O . ALA A 1 94 ? -15.148 -7.742 0.450 1.00 86.75 94 ALA A O 1
ATOM 780 N N . GLU A 1 95 ? -14.401 -7.870 2.559 1.00 84.81 95 GLU A N 1
ATOM 781 C CA . GLU A 1 95 ? -14.680 -9.299 2.721 1.00 84.81 95 GLU A CA 1
ATOM 782 C C . GLU A 1 95 ? -16.180 -9.585 2.715 1.00 84.81 95 GLU A C 1
ATOM 784 O O . GLU A 1 95 ? -16.642 -10.421 1.938 1.00 84.81 95 GLU A O 1
ATOM 789 N N . LYS A 1 96 ? -16.954 -8.848 3.524 1.00 83.81 96 LYS A N 1
ATOM 790 C CA . LYS A 1 96 ? -18.419 -8.995 3.613 1.00 83.81 96 LYS A CA 1
ATOM 791 C C . LYS A 1 96 ? -19.113 -8.739 2.274 1.00 83.81 96 LYS A C 1
ATOM 793 O O . LYS A 1 96 ? -20.110 -9.381 1.960 1.00 83.81 96 LYS A O 1
ATOM 798 N N . GLU A 1 97 ? -18.580 -7.816 1.479 1.00 86.50 97 GLU A N 1
ATOM 799 C CA . GLU A 1 97 ? -19.095 -7.447 0.157 1.00 86.50 97 GLU A CA 1
ATOM 800 C C . GLU A 1 97 ? -18.546 -8.329 -0.981 1.00 86.50 97 GLU A C 1
ATOM 802 O O . GLU A 1 97 ? -18.825 -8.056 -2.146 1.00 86.50 97 GLU A O 1
ATOM 807 N N . ASN A 1 98 ? -17.778 -9.385 -0.677 1.00 89.62 98 ASN A N 1
ATOM 808 C CA . ASN A 1 98 ? -17.111 -10.254 -1.660 1.00 89.62 98 ASN A CA 1
ATOM 809 C C . ASN A 1 98 ? -16.192 -9.507 -2.646 1.00 89.62 98 ASN A C 1
ATOM 811 O O . ASN A 1 98 ? -15.940 -9.974 -3.758 1.00 89.62 98 ASN A O 1
ATOM 815 N N . ARG A 1 99 ? -15.644 -8.362 -2.231 1.00 91.19 99 ARG A N 1
ATOM 816 C CA . ARG A 1 99 ? -14.624 -7.625 -2.989 1.00 91.19 99 ARG A CA 1
ATOM 817 C C . ARG A 1 99 ? -13.231 -8.238 -2.837 1.00 91.19 99 ARG A C 1
ATOM 819 O O . ARG A 1 99 ? -12.371 -7.966 -3.666 1.00 91.19 99 ARG A O 1
ATOM 826 N N . ILE A 1 100 ? -13.012 -9.091 -1.832 1.00 91.31 100 ILE A N 1
ATOM 827 C CA . ILE A 1 100 ? -11.813 -9.939 -1.719 1.00 91.31 100 ILE A CA 1
ATOM 828 C C . ILE A 1 100 ? -12.118 -11.326 -2.292 1.00 91.31 100 ILE A C 1
ATOM 830 O O . ILE A 1 100 ? -12.655 -12.218 -1.621 1.00 91.31 100 ILE A O 1
ATOM 834 N N . THR A 1 101 ? -11.792 -11.502 -3.567 1.00 89.88 101 THR A N 1
ATOM 835 C CA . THR A 1 101 ? -12.214 -12.654 -4.372 1.00 89.88 101 THR A CA 1
ATOM 836 C C . THR A 1 101 ? -11.117 -13.070 -5.350 1.00 89.88 101 THR A C 1
ATOM 838 O O . THR A 1 101 ? -10.005 -12.562 -5.294 1.00 89.88 101 THR A O 1
ATOM 841 N N . ASN A 1 102 ? -11.387 -14.031 -6.227 1.00 89.00 102 ASN A N 1
ATOM 842 C CA . ASN A 1 102 ? -10.506 -14.304 -7.355 1.00 89.00 102 ASN A CA 1
ATOM 843 C C . ASN A 1 102 ? -10.681 -13.192 -8.398 1.00 89.00 102 ASN A C 1
ATOM 845 O O . ASN A 1 102 ? -11.764 -13.068 -8.975 1.00 89.00 102 ASN A O 1
ATOM 849 N N . VAL A 1 103 ? -9.644 -12.384 -8.628 1.00 88.75 103 VAL A N 1
ATOM 850 C CA . VAL A 1 103 ? -9.690 -11.252 -9.565 1.00 88.75 103 VAL A CA 1
ATOM 851 C C . VAL A 1 103 ? -8.754 -11.566 -10.734 1.00 88.75 103 VAL A C 1
ATOM 853 O O . VAL A 1 103 ? -7.581 -11.181 -10.711 1.00 88.75 103 VAL A O 1
ATOM 856 N N . PRO A 1 104 ? -9.222 -12.310 -11.755 1.00 88.12 104 PRO A N 1
ATOM 857 C CA . PRO A 1 104 ? -8.369 -12.702 -12.867 1.00 88.12 104 PRO A CA 1
ATOM 858 C C . PRO A 1 104 ? -7.855 -11.472 -13.621 1.00 88.12 104 PRO A C 1
ATOM 860 O O . PRO A 1 104 ? -8.527 -10.446 -13.709 1.00 88.12 104 PRO A O 1
ATOM 863 N N . PHE A 1 105 ? -6.650 -11.593 -14.174 1.00 88.31 105 PHE A N 1
ATOM 864 C CA . PHE A 1 105 ? -6.079 -10.565 -15.036 1.00 88.31 105 PHE A CA 1
ATOM 865 C C . PHE A 1 105 ? -6.903 -10.433 -16.323 1.00 88.31 105 PHE A C 1
ATOM 867 O O . PHE A 1 105 ? -7.085 -11.411 -17.049 1.00 88.31 105 PHE A O 1
ATOM 874 N N . ASP A 1 106 ? -7.380 -9.223 -16.611 1.00 88.50 106 ASP A N 1
ATOM 875 C CA . ASP A 1 106 ? -8.090 -8.926 -17.854 1.00 88.50 106 ASP A CA 1
ATOM 876 C C . ASP A 1 106 ? -7.099 -8.504 -18.947 1.00 88.50 106 ASP A C 1
ATOM 878 O O . ASP A 1 106 ? -6.501 -7.432 -18.877 1.00 88.50 106 ASP A O 1
ATOM 882 N N . HIS A 1 107 ? -6.949 -9.322 -19.988 1.00 86.94 107 HIS A N 1
ATOM 883 C CA . HIS A 1 107 ? -6.044 -9.048 -21.109 1.00 86.94 107 HIS A CA 1
ATOM 884 C C . HIS A 1 107 ? -6.419 -7.796 -21.921 1.00 86.94 107 HIS A C 1
ATOM 886 O O . HIS A 1 107 ? -5.585 -7.278 -22.662 1.00 86.94 107 HIS A O 1
ATOM 892 N N . SER A 1 108 ? -7.658 -7.309 -21.807 1.00 86.19 108 SER A N 1
ATOM 893 C CA . SER A 1 108 ? -8.127 -6.114 -22.513 1.00 86.19 108 SER A CA 1
ATOM 894 C C . SER A 1 108 ? -7.743 -4.804 -21.816 1.00 86.19 108 SER A C 1
ATOM 896 O O . SER A 1 108 ? -7.775 -3.740 -22.440 1.00 86.19 108 S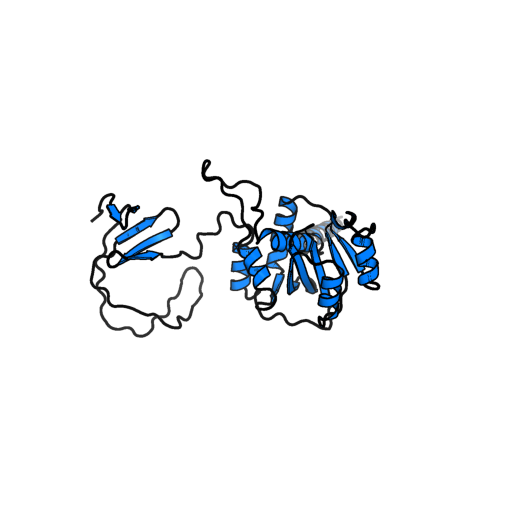ER A O 1
ATOM 898 N N . ALA A 1 109 ? -7.347 -4.867 -20.541 1.00 88.12 109 ALA A N 1
ATOM 899 C CA . ALA A 1 109 ? -6.994 -3.707 -19.737 1.00 88.12 109 ALA A CA 1
ATOM 900 C C . ALA A 1 109 ? -5.495 -3.718 -19.385 1.00 88.12 109 ALA A C 1
ATOM 902 O O . ALA A 1 109 ? -4.988 -4.691 -18.831 1.00 88.12 109 ALA A O 1
ATOM 903 N N . PRO A 1 110 ? -4.745 -2.637 -19.646 1.00 91.38 110 PRO A N 1
ATOM 904 C CA . PRO A 1 110 ? -3.349 -2.587 -19.242 1.00 91.38 110 PRO A CA 1
ATOM 905 C C . PRO A 1 110 ? -3.224 -2.360 -17.725 1.00 91.38 110 PRO A C 1
ATOM 907 O O . PRO A 1 110 ? -4.097 -1.761 -17.095 1.00 91.38 110 PRO A O 1
ATOM 910 N N . VAL A 1 111 ? -2.119 -2.827 -17.152 1.00 94.62 111 VAL A N 1
ATOM 911 C CA . VAL A 1 111 ? -1.825 -2.794 -15.716 1.00 94.62 111 VAL A CA 1
ATOM 912 C C . VAL A 1 111 ? -1.054 -1.531 -15.354 1.00 94.62 111 VAL A C 1
ATOM 914 O O . VAL A 1 111 ? -0.076 -1.163 -16.006 1.00 94.62 111 VAL A O 1
ATOM 917 N N . GLU A 1 112 ? -1.472 -0.881 -14.279 1.00 94.75 112 GLU A N 1
ATOM 918 C CA . GLU A 1 112 ? -0.752 0.214 -13.636 1.00 94.75 112 GLU A CA 1
ATOM 919 C C . GLU A 1 112 ? -0.067 -0.324 -12.380 1.00 94.75 112 GLU A C 1
ATOM 921 O O . GLU A 1 112 ? -0.658 -1.111 -11.635 1.00 94.75 112 GLU A O 1
ATOM 926 N N . THR A 1 113 ? 1.181 0.088 -12.156 1.00 94.81 113 THR A N 1
ATOM 927 C CA . THR A 1 113 ? 1.934 -0.303 -10.954 1.00 94.81 113 THR A CA 1
ATOM 928 C C . THR A 1 113 ? 2.164 0.887 -10.040 1.00 94.81 113 THR A C 1
ATOM 930 O O . THR A 1 113 ? 2.382 2.006 -10.516 1.00 94.81 113 THR A O 1
ATOM 933 N N . TRP A 1 114 ? 2.126 0.632 -8.737 1.00 94.25 114 TRP A N 1
ATOM 934 C CA . TRP A 1 114 ? 2.243 1.646 -7.694 1.00 94.25 114 TRP A CA 1
ATOM 935 C C . TRP A 1 114 ? 3.302 1.219 -6.704 1.00 94.25 114 TRP A C 1
ATOM 937 O O . TRP A 1 114 ? 3.191 0.147 -6.109 1.00 94.25 114 TRP A O 1
ATOM 947 N N . TRP A 1 115 ? 4.332 2.044 -6.581 1.00 91.19 115 TRP A N 1
ATOM 948 C CA . TRP A 1 115 ? 5.549 1.679 -5.880 1.00 91.19 115 TRP A CA 1
ATOM 949 C C . TRP A 1 115 ? 5.677 2.449 -4.577 1.00 91.19 115 TRP A C 1
ATOM 951 O O . TRP A 1 115 ? 5.380 3.641 -4.526 1.00 91.19 115 TRP A O 1
ATOM 961 N N . ASP A 1 116 ? 6.209 1.772 -3.572 1.00 87.88 116 ASP A N 1
ATOM 962 C CA . ASP A 1 116 ? 6.900 2.398 -2.455 1.00 87.88 116 ASP A CA 1
ATOM 963 C C . ASP A 1 116 ? 8.332 1.870 -2.415 1.00 87.88 116 ASP A C 1
ATOM 965 O O . ASP A 1 116 ? 8.560 0.667 -2.563 1.00 87.88 116 ASP A O 1
ATOM 969 N N . ILE A 1 117 ? 9.298 2.781 -2.320 1.00 81.38 117 ILE A N 1
ATOM 970 C CA . ILE A 1 117 ? 10.721 2.473 -2.466 1.00 81.38 117 ILE A CA 1
ATOM 971 C C . ILE A 1 117 ? 11.452 3.037 -1.258 1.00 81.38 117 ILE A C 1
ATOM 973 O O . ILE A 1 117 ? 11.837 4.206 -1.248 1.00 81.38 117 ILE A O 1
ATOM 977 N N . GLY A 1 118 ? 11.709 2.181 -0.275 1.00 69.38 118 GLY A N 1
ATOM 978 C CA . GLY A 1 118 ? 12.572 2.521 0.845 1.00 69.38 118 GLY A CA 1
ATOM 979 C C . GLY A 1 118 ? 14.060 2.444 0.478 1.00 69.38 118 GLY A C 1
ATOM 980 O O . GLY A 1 118 ? 14.519 1.527 -0.209 1.00 69.38 118 GLY A O 1
ATOM 981 N N . VAL A 1 119 ? 14.850 3.431 0.907 1.00 55.31 119 VAL A N 1
ATOM 982 C CA . VAL A 1 119 ? 16.313 3.430 0.740 1.00 55.31 119 VAL A CA 1
ATOM 983 C C . VAL A 1 119 ? 16.925 2.527 1.816 1.00 55.31 119 VAL A C 1
ATOM 985 O O . VAL A 1 119 ? 17.107 2.961 2.942 1.00 55.31 119 VAL A O 1
ATOM 988 N N . GLY A 1 120 ? 17.265 1.282 1.465 1.00 58.25 120 GLY A N 1
ATOM 989 C CA . GLY A 1 120 ? 17.775 0.294 2.434 1.00 58.25 120 GLY A CA 1
ATOM 990 C C . GLY A 1 120 ? 16.687 -0.529 3.134 1.00 58.25 120 GLY A C 1
ATOM 991 O O . GLY A 1 120 ? 17.013 -1.364 3.972 1.00 58.25 120 GLY A O 1
ATOM 992 N N . ASP A 1 121 ? 15.424 -0.339 2.739 1.00 65.06 121 ASP A N 1
ATOM 993 C CA . ASP A 1 121 ? 14.254 -1.011 3.310 1.00 65.06 121 ASP A CA 1
ATOM 994 C C . ASP A 1 121 ? 13.526 -1.884 2.266 1.00 65.06 121 ASP A C 1
ATOM 996 O O . ASP A 1 121 ? 14.088 -2.324 1.251 1.00 65.06 121 ASP A O 1
ATOM 1000 N N . ASN A 1 122 ? 12.256 -2.184 2.541 1.00 80.38 122 ASN A N 1
ATOM 1001 C CA . ASN A 1 122 ? 11.374 -2.914 1.649 1.00 80.38 122 ASN A CA 1
ATOM 1002 C C . ASN A 1 122 ? 10.987 -2.049 0.438 1.00 80.38 122 ASN A C 1
ATOM 1004 O O . ASN A 1 122 ? 10.769 -0.845 0.532 1.00 80.38 122 ASN A O 1
ATOM 1008 N N . THR A 1 123 ? 10.863 -2.687 -0.721 1.00 87.50 123 THR A N 1
ATOM 1009 C CA . THR A 1 123 ? 10.163 -2.133 -1.879 1.00 87.50 123 THR A CA 1
ATOM 1010 C C . THR A 1 123 ? 8.860 -2.887 -2.048 1.00 87.50 123 THR A C 1
ATOM 1012 O O . THR A 1 123 ? 8.843 -4.124 -2.050 1.00 87.50 123 THR A O 1
ATOM 1015 N N . VAL A 1 124 ? 7.777 -2.141 -2.218 1.00 91.94 124 VAL A N 1
ATOM 1016 C CA . VAL A 1 124 ? 6.437 -2.690 -2.396 1.00 91.94 124 VAL A CA 1
ATOM 1017 C C . VAL A 1 124 ? 5.864 -2.231 -3.725 1.00 91.94 124 VAL A C 1
ATOM 1019 O O . VAL A 1 124 ? 6.046 -1.086 -4.128 1.00 91.94 124 VAL A O 1
ATOM 1022 N N . ILE A 1 125 ? 5.168 -3.137 -4.409 1.00 94.62 125 ILE A N 1
ATOM 1023 C CA . ILE A 1 125 ? 4.528 -2.894 -5.696 1.00 94.62 125 ILE A CA 1
ATOM 1024 C C . ILE A 1 125 ? 3.102 -3.440 -5.656 1.00 94.62 125 ILE A C 1
ATOM 1026 O O . ILE A 1 125 ? 2.890 -4.646 -5.511 1.00 94.62 125 ILE A O 1
ATOM 1030 N N . TRP A 1 126 ? 2.128 -2.556 -5.850 1.00 96.25 126 TRP A N 1
ATOM 1031 C CA . TRP A 1 126 ? 0.739 -2.924 -6.121 1.00 96.25 126 TRP A CA 1
ATOM 1032 C C . TRP A 1 126 ? 0.470 -2.924 -7.623 1.00 96.25 126 TRP A C 1
ATOM 1034 O O . TRP A 1 126 ? 0.893 -2.006 -8.329 1.00 96.25 126 TRP A O 1
ATOM 1044 N N . PHE A 1 127 ? -0.265 -3.925 -8.109 1.00 96.12 127 PHE A N 1
ATOM 1045 C CA . PHE A 1 127 ? -0.655 -4.046 -9.514 1.00 96.12 127 PHE A CA 1
ATOM 1046 C C . PHE A 1 127 ? -2.161 -3.874 -9.647 1.00 96.12 127 PHE A C 1
ATOM 1048 O O . PHE A 1 127 ? -2.935 -4.586 -9.005 1.00 96.12 127 PHE A O 1
ATOM 1055 N N . THR A 1 128 ? -2.581 -2.945 -10.502 1.00 95.88 128 THR A N 1
ATOM 1056 C CA . THR A 1 128 ? -3.996 -2.586 -10.625 1.00 95.88 128 THR A CA 1
ATOM 1057 C C . THR A 1 128 ? -4.470 -2.474 -12.063 1.00 95.88 128 THR A C 1
ATOM 1059 O O . THR A 1 128 ? -3.705 -2.096 -12.949 1.00 95.88 128 THR A O 1
ATOM 1062 N N . GLN A 1 129 ? -5.753 -2.752 -12.274 1.00 93.44 129 GLN A N 1
ATOM 1063 C CA . GLN A 1 129 ? -6.483 -2.481 -13.505 1.00 93.44 129 GLN A CA 1
ATOM 1064 C C . GLN A 1 129 ? -7.698 -1.613 -13.174 1.00 93.44 129 GLN A C 1
ATOM 1066 O O . GLN A 1 129 ? -8.651 -2.058 -12.529 1.00 93.44 129 GLN A O 1
ATOM 1071 N N . THR A 1 130 ? -7.661 -0.356 -13.607 1.00 90.50 130 THR A N 1
ATOM 1072 C CA . THR A 1 130 ? -8.765 0.585 -13.397 1.00 90.50 130 THR A CA 1
ATOM 1073 C C . THR A 1 130 ? -9.823 0.397 -14.486 1.00 90.50 130 THR A C 1
ATOM 1075 O O . THR A 1 130 ? -9.593 0.722 -15.652 1.00 90.50 130 THR A O 1
ATOM 1078 N N . MET A 1 131 ? -11.004 -0.099 -14.111 1.00 86.31 131 MET A N 1
ATOM 1079 C CA . MET A 1 131 ? -12.147 -0.324 -15.002 1.00 86.31 131 MET A CA 1
ATOM 1080 C C . MET A 1 131 ? -13.289 0.632 -14.642 1.00 86.31 131 MET A C 1
ATOM 1082 O O . MET A 1 131 ? -14.179 0.337 -13.839 1.00 86.31 131 MET A O 1
ATOM 1086 N N . GLY A 1 132 ? -13.265 1.829 -15.230 1.00 85.19 132 GLY A N 1
ATOM 1087 C CA . GLY A 1 132 ? -14.256 2.864 -14.943 1.00 85.19 132 GLY A CA 1
ATOM 1088 C C . GLY A 1 132 ? -14.171 3.335 -13.490 1.00 85.19 132 GLY A C 1
ATOM 1089 O O . GLY A 1 132 ? -13.264 4.080 -13.142 1.00 85.19 132 GLY A O 1
ATOM 1090 N N . LYS A 1 133 ? -15.139 2.937 -12.654 1.00 84.62 133 LYS A N 1
ATOM 1091 C CA . LYS A 1 133 ? -15.174 3.269 -11.215 1.00 84.62 133 LYS A CA 1
ATOM 1092 C C . LYS A 1 133 ? -14.554 2.195 -10.324 1.00 84.62 133 LYS A C 1
ATOM 1094 O O . LYS A 1 133 ? -14.395 2.444 -9.138 1.00 84.62 133 LYS A O 1
ATOM 1099 N N . VAL A 1 134 ? -14.277 1.018 -10.873 1.00 90.12 134 VAL A N 1
ATOM 1100 C CA . VAL A 1 134 ? -13.776 -0.133 -10.124 1.00 90.12 134 VAL A CA 1
ATOM 1101 C C . VAL A 1 134 ? -12.269 -0.230 -10.299 1.00 90.12 134 VAL A C 1
ATOM 1103 O O . VAL A 1 134 ? -11.751 -0.018 -11.396 1.00 90.12 134 VAL A O 1
ATOM 1106 N N . VAL A 1 135 ? -11.577 -0.560 -9.214 1.00 93.62 135 VAL A N 1
ATOM 1107 C CA . VAL A 1 135 ? -10.130 -0.773 -9.200 1.00 93.62 135 VAL A CA 1
ATOM 1108 C C . VAL A 1 135 ? -9.872 -2.232 -8.875 1.00 93.62 135 VAL A C 1
ATOM 1110 O O . VAL A 1 135 ? -10.054 -2.661 -7.739 1.00 93.62 135 VAL A O 1
ATOM 1113 N N . ASN A 1 136 ? -9.448 -3.003 -9.866 1.00 94.94 136 ASN A N 1
ATOM 1114 C CA . ASN A 1 136 ? -9.065 -4.392 -9.656 1.00 94.94 136 ASN A CA 1
ATOM 1115 C C . ASN A 1 136 ? -7.596 -4.429 -9.242 1.00 94.94 136 ASN A C 1
ATOM 1117 O O . ASN A 1 136 ? -6.718 -4.173 -10.060 1.00 94.94 136 ASN A O 1
ATOM 1121 N N . VAL A 1 137 ? -7.328 -4.724 -7.977 1.00 95.69 137 VAL A N 1
ATOM 1122 C CA . VAL A 1 137 ? -5.995 -4.988 -7.439 1.00 95.69 137 VAL A CA 1
ATOM 1123 C C . VAL A 1 137 ? -5.697 -6.465 -7.671 1.00 95.69 137 VAL A C 1
ATOM 1125 O O . VAL A 1 137 ? -6.210 -7.340 -6.976 1.00 95.69 137 VAL A O 1
ATOM 1128 N N . ILE A 1 138 ? -4.923 -6.733 -8.718 1.00 95.31 138 ILE A N 1
ATOM 1129 C CA . ILE A 1 138 ? -4.735 -8.082 -9.260 1.00 95.31 138 ILE A CA 1
ATOM 1130 C C . ILE A 1 138 ? -3.527 -8.799 -8.669 1.00 95.31 138 ILE A C 1
ATOM 1132 O O . ILE A 1 138 ? -3.430 -10.015 -8.770 1.00 95.31 138 ILE A O 1
ATOM 1136 N N . ASP A 1 139 ? -2.558 -8.064 -8.134 1.00 95.06 139 ASP A N 1
ATOM 1137 C CA . ASP A 1 139 ? -1.299 -8.645 -7.685 1.00 95.06 139 ASP A CA 1
ATOM 1138 C C . ASP A 1 139 ? -0.608 -7.711 -6.689 1.00 95.06 139 ASP A C 1
ATOM 1140 O O . ASP A 1 139 ? -0.848 -6.496 -6.663 1.00 95.06 139 ASP A O 1
ATOM 1144 N N . TYR A 1 140 ? 0.269 -8.293 -5.884 1.00 95.25 140 TYR A N 1
ATOM 1145 C CA . TYR A 1 140 ? 1.063 -7.612 -4.876 1.00 95.25 140 TYR A CA 1
ATOM 1146 C C . TYR A 1 140 ? 2.459 -8.228 -4.843 1.00 95.25 140 TYR A C 1
ATOM 1148 O O . TYR A 1 140 ? 2.626 -9.445 -4.905 1.00 95.25 140 TYR A O 1
ATOM 1156 N N . TYR A 1 141 ? 3.484 -7.386 -4.752 1.00 94.62 141 TYR A N 1
ATOM 1157 C CA . TYR A 1 141 ? 4.858 -7.848 -4.620 1.00 94.62 141 TYR A CA 1
ATOM 1158 C C . TYR A 1 141 ? 5.617 -7.009 -3.603 1.00 94.62 141 TYR A C 1
ATOM 1160 O O . TYR A 1 141 ? 5.645 -5.785 -3.701 1.00 94.62 141 TYR A O 1
ATOM 1168 N N . LYS A 1 142 ? 6.284 -7.678 -2.664 1.00 91.94 142 LYS A N 1
ATOM 1169 C CA . LYS A 1 142 ? 7.171 -7.064 -1.677 1.00 91.94 142 LYS A CA 1
ATOM 1170 C C . LYS A 1 142 ? 8.494 -7.813 -1.646 1.00 91.94 142 LYS A C 1
ATOM 1172 O O . LYS A 1 142 ? 8.516 -9.042 -1.651 1.00 91.94 142 LYS A O 1
ATOM 1177 N N . ASN A 1 143 ? 9.597 -7.074 -1.605 1.00 89.50 143 ASN A N 1
ATOM 1178 C CA . ASN A 1 143 ? 10.920 -7.637 -1.347 1.00 89.50 143 ASN A CA 1
ATOM 1179 C C . ASN A 1 143 ? 11.828 -6.592 -0.687 1.00 89.50 143 ASN A C 1
ATOM 1181 O O . ASN A 1 143 ? 11.510 -5.407 -0.703 1.00 89.50 143 ASN A O 1
ATOM 1185 N N . ASN A 1 144 ? 12.949 -7.017 -0.110 1.00 86.62 144 ASN A N 1
ATOM 1186 C CA . ASN A 1 144 ? 13.891 -6.140 0.581 1.00 86.62 144 ASN A CA 1
ATOM 1187 C C . ASN A 1 144 ? 15.289 -6.182 -0.040 1.00 86.62 144 ASN A C 1
ATOM 1189 O O . ASN A 1 144 ? 15.705 -7.190 -0.613 1.00 86.62 144 ASN A O 1
ATOM 1193 N N . ASN A 1 145 ? 16.033 -5.079 0.086 1.00 78.50 145 ASN A N 1
ATOM 1194 C CA . ASN A 1 145 ? 17.454 -5.012 -0.280 1.00 78.50 145 ASN A CA 1
ATOM 1195 C C . ASN A 1 145 ? 17.773 -5.471 -1.719 1.00 78.50 145 ASN A C 1
ATOM 1197 O O . ASN A 1 145 ? 18.795 -6.116 -1.972 1.00 78.50 145 ASN A O 1
ATOM 1201 N N . LYS A 1 146 ? 16.898 -5.161 -2.683 1.00 81.56 146 LYS A N 1
ATOM 1202 C CA . LYS A 1 146 ? 17.127 -5.404 -4.116 1.00 81.56 146 LYS A CA 1
ATOM 1203 C C . LYS A 1 146 ? 17.144 -4.084 -4.881 1.00 81.56 146 LYS A C 1
ATOM 1205 O O . LYS A 1 146 ? 16.392 -3.174 -4.558 1.00 81.56 146 LYS A O 1
ATOM 1210 N N . GLY A 1 147 ? 17.986 -3.998 -5.911 1.00 79.75 147 GLY A N 1
ATOM 1211 C CA . GLY A 1 147 ? 18.011 -2.857 -6.831 1.00 79.75 147 GLY A CA 1
ATOM 1212 C C . GLY A 1 147 ? 16.897 -2.916 -7.882 1.00 79.75 147 GLY A C 1
ATOM 1213 O O . GLY A 1 147 ? 16.268 -3.960 -8.082 1.00 79.75 147 GLY A O 1
ATOM 1214 N N . LEU A 1 148 ? 16.697 -1.814 -8.612 1.00 81.75 148 LEU A N 1
ATOM 1215 C CA . LEU A 1 148 ? 15.643 -1.684 -9.633 1.00 81.75 148 LEU A CA 1
ATOM 1216 C C . LEU A 1 148 ? 15.686 -2.776 -10.714 1.00 81.75 148 LEU A C 1
ATOM 1218 O O . LEU A 1 148 ? 14.635 -3.249 -11.142 1.00 81.75 148 LEU A O 1
ATOM 1222 N N . GLY A 1 149 ? 16.877 -3.245 -11.105 1.00 84.25 149 GLY A N 1
ATOM 1223 C CA . GLY A 1 149 ? 17.029 -4.316 -12.099 1.00 84.25 149 GLY A CA 1
ATOM 1224 C C . GLY A 1 149 ? 16.376 -5.648 -11.695 1.00 84.25 149 GLY A C 1
ATOM 1225 O O . GLY A 1 149 ? 15.834 -6.353 -12.546 1.00 84.25 149 GLY A O 1
ATOM 1226 N N . HIS A 1 150 ? 16.356 -5.981 -10.396 1.00 86.94 150 HIS A N 1
ATOM 1227 C CA . HIS A 1 150 ? 15.646 -7.167 -9.894 1.00 86.94 150 HIS A CA 1
ATOM 1228 C C . HIS A 1 150 ? 14.141 -7.030 -10.111 1.00 86.94 150 HIS A C 1
ATOM 1230 O O . HIS A 1 150 ? 13.506 -7.935 -10.650 1.00 86.94 150 HIS A O 1
ATOM 1236 N N . TYR A 1 151 ? 13.575 -5.881 -9.738 1.00 88.25 151 TYR A N 1
ATOM 1237 C CA . TYR A 1 151 ? 12.147 -5.635 -9.906 1.00 88.25 151 TYR A CA 1
ATOM 1238 C C . TYR A 1 151 ? 11.758 -5.580 -11.384 1.00 88.25 151 TYR A C 1
ATOM 1240 O O . TYR A 1 151 ? 10.763 -6.191 -11.759 1.00 88.25 151 TYR A O 1
ATOM 1248 N N . ALA A 1 152 ? 12.574 -4.963 -12.245 1.00 87.69 152 ALA A N 1
ATOM 1249 C CA . ALA A 1 152 ? 12.357 -4.981 -13.691 1.00 87.69 152 ALA A CA 1
ATOM 1250 C C . ALA A 1 152 ? 12.271 -6.417 -14.240 1.00 87.69 152 ALA A C 1
ATOM 1252 O O . ALA A 1 152 ? 11.353 -6.727 -14.997 1.00 87.69 152 ALA A O 1
ATOM 1253 N N . LYS A 1 153 ? 13.149 -7.325 -13.789 1.00 89.44 153 LYS A N 1
ATOM 1254 C CA . LYS A 1 153 ? 13.099 -8.748 -14.164 1.00 89.44 153 LYS A CA 1
ATOM 1255 C C . LYS A 1 153 ? 11.823 -9.444 -13.677 1.00 89.44 153 LYS A C 1
ATOM 1257 O O . LYS A 1 153 ? 11.233 -10.220 -14.423 1.00 89.44 153 LYS A O 1
ATOM 1262 N N . ILE A 1 154 ? 11.386 -9.173 -12.444 1.00 91.50 154 ILE A N 1
ATOM 1263 C CA . ILE A 1 154 ? 10.129 -9.719 -11.902 1.00 91.50 154 ILE A CA 1
ATOM 1264 C C . ILE A 1 154 ? 8.927 -9.228 -12.711 1.00 91.50 154 ILE A C 1
ATOM 1266 O O . ILE A 1 154 ? 8.043 -10.021 -13.026 1.00 91.50 154 ILE A O 1
ATOM 1270 N N . LEU A 1 155 ? 8.903 -7.944 -13.069 1.00 90.81 155 LEU A N 1
ATOM 1271 C CA . LEU A 1 155 ? 7.840 -7.351 -13.877 1.00 90.81 155 LEU A CA 1
ATOM 1272 C C . LEU A 1 155 ? 7.808 -7.952 -15.288 1.00 90.81 155 LEU A C 1
ATOM 1274 O O . LEU A 1 155 ? 6.752 -8.369 -15.746 1.00 90.81 155 LEU A O 1
ATOM 1278 N N . GLN A 1 156 ? 8.960 -8.079 -15.948 1.00 88.62 156 GLN A N 1
ATOM 1279 C CA . GLN A 1 156 ? 9.062 -8.709 -17.272 1.00 88.62 156 GLN A CA 1
ATOM 1280 C C . GLN A 1 156 ? 8.663 -10.193 -17.266 1.00 88.62 156 GLN A C 1
ATOM 1282 O O . GLN A 1 156 ? 8.204 -10.708 -18.280 1.00 88.62 156 GLN A O 1
ATOM 1287 N N . GLY A 1 157 ? 8.831 -10.888 -16.136 1.00 89.25 157 GLY A N 1
ATOM 1288 C CA . GLY A 1 157 ? 8.420 -12.285 -15.978 1.00 89.25 157 GLY A CA 1
ATOM 1289 C C . GLY A 1 157 ? 6.919 -12.489 -15.748 1.00 89.25 157 GLY A C 1
ATOM 1290 O O . GLY A 1 157 ? 6.455 -13.628 -15.787 1.00 89.25 157 GLY A O 1
ATOM 1291 N N . LYS A 1 158 ? 6.152 -11.424 -15.485 1.00 91.81 158 LYS A N 1
ATOM 1292 C CA . LYS A 1 158 ? 4.699 -11.500 -15.284 1.00 91.81 158 LYS A CA 1
ATOM 1293 C C . LYS A 1 158 ? 3.963 -11.374 -16.629 1.00 91.81 158 LYS A C 1
ATOM 1295 O O . LYS A 1 158 ? 4.419 -10.648 -17.506 1.00 91.81 158 LYS A O 1
ATOM 1300 N N . PRO A 1 159 ? 2.790 -12.011 -16.801 1.00 90.94 159 PRO A N 1
ATOM 1301 C CA . PRO A 1 159 ? 2.045 -12.011 -18.067 1.00 90.94 159 PRO A CA 1
ATOM 1302 C C . PRO A 1 159 ? 1.285 -10.694 -18.338 1.00 90.94 159 PRO A C 1
ATOM 1304 O O . PRO A 1 159 ? 0.282 -10.689 -19.051 1.00 90.94 159 PRO A O 1
ATOM 1307 N N . TYR A 1 160 ? 1.706 -9.582 -17.731 1.00 92.44 160 TYR A N 1
ATOM 1308 C CA . TYR A 1 160 ? 0.966 -8.322 -17.723 1.00 92.44 160 TYR A CA 1
ATOM 1309 C C . TYR A 1 160 ? 1.482 -7.350 -18.784 1.00 92.44 160 TYR A C 1
ATOM 1311 O O . TYR A 1 160 ? 2.682 -7.236 -19.020 1.00 92.44 160 TYR A O 1
ATOM 1319 N N . VAL A 1 161 ? 0.563 -6.583 -19.373 1.00 91.06 161 VAL A N 1
ATOM 1320 C CA . VAL A 1 161 ? 0.896 -5.449 -20.243 1.00 91.06 161 VAL A CA 1
ATOM 1321 C C . VAL A 1 161 ? 0.813 -4.172 -19.420 1.00 91.06 161 VAL A C 1
ATOM 1323 O O . VAL A 1 161 ? -0.266 -3.814 -18.953 1.00 91.06 161 VAL A O 1
ATOM 1326 N N . TYR A 1 162 ? 1.934 -3.481 -19.234 1.00 93.31 162 TYR A N 1
ATOM 1327 C CA . TYR A 1 162 ? 2.002 -2.303 -18.371 1.00 93.31 162 TYR A CA 1
ATOM 1328 C C . TYR A 1 162 ? 1.634 -1.014 -19.113 1.00 93.31 162 TYR A C 1
ATOM 1330 O O . TYR A 1 162 ? 2.208 -0.696 -20.152 1.00 93.31 162 TYR A O 1
ATOM 1338 N N . ARG A 1 163 ? 0.698 -0.237 -18.553 1.00 92.50 163 ARG A N 1
ATOM 1339 C CA . ARG A 1 163 ? 0.402 1.139 -18.989 1.00 92.50 163 ARG A CA 1
ATOM 1340 C C . ARG A 1 163 ? 1.439 2.107 -18.442 1.00 92.50 163 ARG A C 1
ATOM 1342 O O . ARG A 1 163 ? 1.987 2.919 -19.188 1.00 92.50 163 ARG A O 1
ATOM 1349 N N . SER A 1 164 ? 1.647 2.054 -17.129 1.00 91.75 164 SER A N 1
ATOM 1350 C CA . SER A 1 164 ? 2.532 2.976 -16.431 1.00 91.75 164 SER A CA 1
ATOM 1351 C C . SER A 1 164 ? 3.097 2.411 -15.135 1.00 91.75 164 SER A C 1
ATOM 1353 O O . SER A 1 164 ? 2.457 1.614 -14.437 1.00 91.75 164 SER A O 1
ATOM 1355 N N . HIS A 1 165 ? 4.276 2.910 -14.781 1.00 92.06 165 HIS A N 1
ATOM 1356 C CA . HIS A 1 165 ? 4.876 2.740 -13.467 1.00 92.06 165 HIS A CA 1
ATOM 1357 C C . HIS A 1 165 ? 4.819 4.069 -12.721 1.00 92.06 165 HIS A C 1
ATOM 1359 O O . HIS A 1 165 ? 5.344 5.083 -13.184 1.00 92.06 165 HIS A O 1
ATOM 1365 N N . ASN A 1 166 ? 4.108 4.070 -11.596 1.00 91.12 166 ASN A N 1
ATOM 1366 C CA . ASN A 1 166 ? 3.895 5.253 -10.784 1.00 91.12 166 ASN A CA 1
ATOM 1367 C C . ASN A 1 166 ? 4.775 5.152 -9.540 1.00 91.12 166 ASN A C 1
ATOM 1369 O O . ASN A 1 166 ? 4.552 4.309 -8.667 1.00 91.12 166 ASN A O 1
ATOM 1373 N N . PHE A 1 167 ? 5.784 6.008 -9.493 1.00 88.75 167 PHE A N 1
ATOM 1374 C CA . PHE A 1 167 ? 6.797 6.019 -8.458 1.00 88.75 167 PHE A CA 1
ATOM 1375 C C . PHE A 1 167 ? 6.570 7.151 -7.452 1.00 88.75 167 PHE A C 1
ATOM 1377 O O . PHE A 1 167 ? 5.977 8.179 -7.800 1.00 88.75 167 PHE A O 1
ATOM 1384 N N . PRO A 1 168 ? 7.060 7.006 -6.211 1.00 84.31 168 PRO A N 1
ATOM 1385 C CA . PRO A 1 168 ? 7.009 8.088 -5.244 1.00 84.31 168 PRO A CA 1
ATOM 1386 C C . PRO A 1 168 ? 7.935 9.237 -5.667 1.00 84.31 168 PRO A C 1
ATOM 1388 O O . PRO A 1 168 ? 8.926 9.045 -6.374 1.00 84.31 168 PRO A O 1
ATOM 1391 N N . HIS A 1 169 ? 7.635 10.441 -5.181 1.00 75.56 169 HIS A N 1
ATOM 1392 C CA . HIS A 1 169 ? 8.454 11.642 -5.392 1.00 75.56 169 HIS A CA 1
ATOM 1393 C C . HIS A 1 169 ? 9.934 11.497 -4.988 1.00 75.56 169 HIS A C 1
ATOM 1395 O O . HIS A 1 169 ? 10.767 12.253 -5.479 1.00 75.56 169 HIS A O 1
ATOM 1401 N N . ASP A 1 170 ? 10.268 10.541 -4.117 1.00 65.88 170 ASP A N 1
ATOM 1402 C CA . ASP A 1 170 ? 11.612 10.368 -3.550 1.00 65.88 170 ASP A CA 1
ATOM 1403 C C . ASP A 1 170 ? 12.591 9.593 -4.466 1.00 65.88 170 ASP A C 1
ATOM 1405 O O . ASP A 1 170 ? 13.740 9.332 -4.114 1.00 65.88 170 ASP A O 1
ATOM 1409 N N . MET A 1 171 ? 12.168 9.254 -5.691 1.00 64.44 171 MET A N 1
ATOM 1410 C CA . MET A 1 171 ? 13.006 8.622 -6.726 1.00 64.44 171 MET A CA 1
ATOM 1411 C C . MET A 1 171 ? 14.133 9.508 -7.278 1.00 64.44 171 MET A C 1
ATOM 1413 O O . MET A 1 171 ? 15.005 9.020 -7.999 1.00 64.44 171 MET A O 1
ATOM 1417 N N . ALA A 1 172 ? 14.116 10.807 -6.977 1.00 54.47 172 ALA A N 1
ATOM 1418 C CA . ALA A 1 172 ? 15.126 11.754 -7.445 1.00 54.47 172 ALA A CA 1
ATOM 1419 C C . ALA A 1 172 ? 16.462 11.652 -6.683 1.00 54.47 172 ALA A C 1
ATOM 1421 O O . ALA A 1 172 ? 17.448 12.251 -7.109 1.00 54.47 172 ALA A O 1
ATOM 1422 N N . ASN A 1 173 ? 16.522 10.892 -5.583 1.00 56.62 173 ASN A N 1
ATOM 1423 C CA . ASN A 1 173 ? 17.756 10.727 -4.820 1.00 56.62 173 ASN A CA 1
ATOM 1424 C C . ASN A 1 173 ? 18.719 9.772 -5.543 1.00 56.62 173 ASN A C 1
ATOM 1426 O O . ASN A 1 173 ? 18.363 8.650 -5.917 1.00 56.62 173 ASN A O 1
ATOM 1430 N N . THR A 1 174 ? 19.949 10.240 -5.750 1.00 51.03 174 THR A N 1
ATOM 1431 C CA . THR A 1 174 ? 21.039 9.505 -6.400 1.00 51.03 174 THR A CA 1
ATOM 1432 C C . THR A 1 174 ? 21.329 8.194 -5.671 1.00 51.03 174 THR A C 1
ATOM 1434 O O . THR A 1 174 ? 21.424 8.161 -4.444 1.00 51.03 174 THR A O 1
ATOM 1437 N N . GLU A 1 175 ? 21.502 7.101 -6.417 1.00 55.69 175 GLU A N 1
ATOM 1438 C CA . GLU A 1 175 ? 21.965 5.844 -5.829 1.00 55.69 175 GLU A CA 1
ATOM 1439 C C . GLU A 1 175 ? 23.432 5.974 -5.388 1.00 55.69 175 GLU A C 1
ATOM 1441 O O . GLU A 1 175 ? 24.303 6.364 -6.174 1.00 55.69 175 GLU A O 1
ATOM 1446 N N . PHE A 1 176 ? 23.725 5.611 -4.134 1.00 41.00 176 PHE A N 1
ATOM 1447 C CA . PHE A 1 176 ? 25.095 5.477 -3.636 1.00 41.00 176 PHE A CA 1
ATOM 1448 C C . PHE A 1 176 ? 25.789 4.313 -4.362 1.00 41.00 176 PHE A C 1
ATOM 1450 O O . PHE A 1 176 ? 25.685 3.160 -3.955 1.00 41.00 176 PHE A O 1
ATOM 1457 N N . GLY A 1 177 ? 26.474 4.615 -5.467 1.00 47.25 177 GLY A N 1
ATOM 1458 C CA . GLY A 1 177 ? 27.342 3.669 -6.175 1.00 47.25 177 GLY A CA 1
ATOM 1459 C C . GLY A 1 177 ? 27.448 3.900 -7.682 1.00 47.25 177 GLY A C 1
ATOM 1460 O O . GLY A 1 177 ? 28.530 3.746 -8.238 1.00 47.25 177 GLY A O 1
ATOM 1461 N N . THR A 1 178 ? 26.361 4.300 -8.348 1.00 53.22 178 THR A N 1
ATOM 1462 C CA . THR A 1 178 ? 26.314 4.418 -9.822 1.00 53.22 178 THR A CA 1
ATOM 1463 C C . THR A 1 178 ? 26.380 5.861 -10.326 1.00 53.22 178 THR A C 1
ATOM 1465 O O . THR A 1 178 ? 26.625 6.078 -11.511 1.00 53.22 178 THR A O 1
ATOM 1468 N N . GLY A 1 179 ? 26.161 6.852 -9.452 1.00 50.50 179 GLY A N 1
ATOM 1469 C CA . GLY A 1 179 ? 26.149 8.276 -9.812 1.00 50.50 179 GLY A CA 1
ATOM 1470 C C . GLY A 1 179 ? 24.956 8.705 -10.679 1.00 50.50 179 GLY A C 1
ATOM 1471 O O . GLY A 1 179 ? 24.866 9.877 -11.030 1.00 50.50 179 GLY A O 1
ATOM 1472 N N . ARG A 1 180 ? 24.043 7.778 -11.001 1.00 61.25 180 ARG A N 1
ATOM 1473 C CA . ARG A 1 180 ? 22.781 8.033 -11.705 1.00 61.25 180 ARG A CA 1
ATOM 1474 C C . ARG A 1 180 ? 21.633 8.140 -10.707 1.00 61.25 180 ARG A C 1
ATOM 1476 O O . ARG A 1 180 ? 21.649 7.519 -9.639 1.00 61.25 180 ARG A O 1
ATOM 1483 N N . THR A 1 181 ? 20.621 8.923 -11.052 1.00 70.56 181 THR A N 1
ATOM 1484 C CA . THR A 1 181 ? 19.373 8.961 -10.285 1.00 70.56 181 THR A CA 1
ATOM 1485 C C . THR A 1 181 ? 18.594 7.662 -10.506 1.00 70.56 181 THR A C 1
ATOM 1487 O O . THR A 1 181 ? 18.654 7.051 -11.578 1.00 70.56 181 THR A O 1
ATOM 1490 N N . ARG A 1 182 ? 17.835 7.211 -9.499 1.00 74.19 182 ARG A N 1
ATOM 1491 C CA . ARG A 1 182 ? 16.978 6.017 -9.640 1.00 74.19 182 ARG A CA 1
ATOM 1492 C C . ARG A 1 182 ? 15.954 6.179 -10.765 1.00 74.19 182 ARG A C 1
ATOM 1494 O O . ARG A 1 182 ? 15.593 5.203 -11.418 1.00 74.19 182 ARG A O 1
ATOM 1501 N N . TYR A 1 183 ? 15.532 7.416 -11.014 1.00 78.31 183 TYR A N 1
ATOM 1502 C CA . TYR A 1 183 ? 14.648 7.765 -12.116 1.00 78.31 183 TYR A CA 1
ATOM 1503 C C . TYR A 1 183 ? 15.282 7.501 -13.494 1.00 78.31 183 TYR A C 1
ATOM 1505 O O . TYR A 1 183 ? 14.660 6.838 -14.317 1.00 78.31 183 TYR A O 1
ATOM 1513 N N . GLU A 1 184 ? 16.532 7.914 -13.728 1.00 80.25 184 GLU A N 1
ATOM 1514 C CA . GLU A 1 184 ? 17.243 7.633 -14.991 1.00 80.25 184 GLU A CA 1
ATOM 1515 C C . GLU A 1 184 ? 17.408 6.126 -15.234 1.00 80.25 184 GLU A C 1
ATOM 1517 O O . GLU A 1 184 ? 17.235 5.641 -16.352 1.00 80.25 184 GLU A O 1
ATOM 1522 N N . MET A 1 185 ? 17.699 5.358 -14.178 1.00 81.38 185 MET A N 1
ATOM 1523 C CA . MET A 1 185 ? 17.773 3.899 -14.281 1.00 81.38 185 MET A CA 1
ATOM 1524 C C . MET A 1 185 ? 16.405 3.287 -14.615 1.00 81.38 185 MET A C 1
ATOM 1526 O O . MET A 1 185 ? 16.322 2.365 -15.426 1.00 81.38 185 MET A O 1
ATOM 1530 N N . ALA A 1 186 ? 15.327 3.797 -14.016 1.00 83.50 186 ALA A N 1
ATOM 1531 C CA . ALA A 1 186 ? 13.972 3.367 -14.337 1.00 83.50 186 ALA A CA 1
ATOM 1532 C C . ALA A 1 186 ? 13.604 3.696 -15.796 1.00 83.50 186 ALA A C 1
ATOM 1534 O O . ALA A 1 186 ? 13.026 2.847 -16.470 1.00 83.50 186 ALA A O 1
ATOM 1535 N N . GLU A 1 187 ? 13.974 4.870 -16.317 1.00 85.31 187 GLU A N 1
ATOM 1536 C CA . GLU A 1 187 ? 13.757 5.229 -17.729 1.00 85.31 187 GLU A CA 1
ATOM 1537 C C . GLU A 1 187 ? 14.467 4.273 -18.694 1.00 85.31 187 GLU A C 1
ATOM 1539 O O . GLU A 1 187 ? 13.897 3.892 -19.720 1.00 85.31 187 GLU A O 1
ATOM 1544 N N . GLU A 1 188 ? 15.685 3.843 -18.357 1.00 86.81 188 GLU A N 1
ATOM 1545 C CA . GLU A 1 188 ? 16.435 2.872 -19.155 1.00 86.81 188 GLU A CA 1
ATOM 1546 C C . GLU A 1 188 ? 15.798 1.471 -19.102 1.00 86.81 188 GLU A C 1
ATOM 1548 O O . GLU A 1 188 ? 15.595 0.840 -20.142 1.00 86.81 188 GLU A O 1
ATOM 1553 N N . LEU A 1 189 ? 15.433 0.998 -17.906 1.00 85.81 189 LEU A N 1
ATOM 1554 C CA . LEU A 1 189 ? 14.890 -0.349 -17.686 1.00 85.81 189 LEU A CA 1
ATOM 1555 C C . LEU A 1 189 ? 13.454 -0.525 -18.197 1.00 85.81 189 LEU A C 1
ATOM 1557 O O . LEU A 1 189 ? 13.098 -1.603 -18.675 1.00 85.81 189 LEU A O 1
ATOM 1561 N N . PHE A 1 190 ? 12.628 0.515 -18.090 1.00 86.12 190 PHE A N 1
ATOM 1562 C CA . PHE A 1 190 ? 11.204 0.492 -18.440 1.00 86.12 190 PHE A CA 1
ATOM 1563 C C . PHE A 1 190 ? 10.907 1.223 -19.756 1.00 86.12 190 PHE A C 1
ATOM 1565 O O . PHE A 1 190 ? 9.780 1.672 -19.998 1.00 86.12 190 PHE A O 1
ATOM 1572 N N . LYS A 1 191 ? 11.917 1.336 -20.626 1.00 84.44 191 LYS A N 1
ATOM 1573 C CA . LYS A 1 191 ? 11.830 2.032 -21.909 1.00 84.44 191 LYS A CA 1
ATOM 1574 C C . LYS A 1 191 ? 10.602 1.590 -22.713 1.00 84.44 191 LYS A C 1
ATOM 1576 O O . LYS A 1 191 ? 10.432 0.414 -23.022 1.00 84.44 191 LYS A O 1
ATOM 1581 N N . GLY A 1 192 ? 9.762 2.557 -23.081 1.00 81.94 192 GLY A N 1
ATOM 1582 C CA . GLY A 1 192 ? 8.523 2.323 -23.834 1.00 81.94 192 GLY A CA 1
ATOM 1583 C C . GLY A 1 192 ? 7.259 2.209 -22.976 1.00 81.94 192 GLY A C 1
ATOM 1584 O O . GLY A 1 192 ? 6.164 2.163 -23.529 1.00 81.94 192 GLY A O 1
ATOM 1585 N N . THR A 1 193 ? 7.381 2.234 -21.648 1.00 87.50 193 THR A N 1
ATOM 1586 C CA . THR A 1 193 ? 6.244 2.391 -20.728 1.00 87.50 193 THR A CA 1
ATOM 1587 C C . THR A 1 193 ? 6.255 3.779 -20.096 1.00 87.50 193 THR A C 1
ATOM 1589 O O . THR A 1 193 ? 7.292 4.439 -20.013 1.00 87.50 193 THR A O 1
ATOM 1592 N N . ARG A 1 194 ? 5.086 4.266 -19.676 1.00 88.56 194 ARG A N 1
ATOM 1593 C CA . ARG A 1 194 ? 4.976 5.600 -19.083 1.00 88.56 194 ARG A CA 1
ATOM 1594 C C . ARG A 1 194 ? 5.466 5.581 -17.636 1.00 88.56 194 ARG A C 1
ATOM 1596 O O . ARG A 1 194 ? 4.925 4.840 -16.819 1.00 88.56 194 ARG A O 1
ATOM 1603 N N . LEU A 1 195 ? 6.414 6.447 -17.303 1.00 89.31 195 LEU A N 1
ATOM 1604 C CA . LEU A 1 195 ? 6.824 6.680 -15.921 1.00 89.31 195 LEU A CA 1
ATOM 1605 C C . LEU A 1 195 ? 6.126 7.925 -15.383 1.00 89.31 195 LEU A C 1
ATOM 1607 O O . LEU A 1 195 ? 6.095 8.959 -16.047 1.00 89.31 195 LEU A O 1
ATOM 1611 N N . ASN A 1 196 ? 5.530 7.814 -14.200 1.00 88.38 196 ASN A N 1
ATOM 1612 C CA . ASN A 1 196 ? 4.902 8.935 -13.513 1.00 88.38 196 ASN A CA 1
ATOM 1613 C C . ASN A 1 196 ? 5.486 9.072 -12.112 1.00 88.38 196 ASN A C 1
ATOM 1615 O O . ASN A 1 196 ? 5.725 8.076 -11.429 1.00 88.38 196 ASN A O 1
ATOM 1619 N N . THR A 1 197 ? 5.613 10.313 -11.658 1.00 86.50 197 THR A N 1
ATOM 1620 C CA . THR A 1 197 ? 5.989 10.630 -10.282 1.00 86.50 197 THR A CA 1
ATOM 1621 C C . THR A 1 197 ? 4.759 11.128 -9.537 1.00 86.50 197 THR A C 1
ATOM 1623 O O . THR A 1 197 ? 4.106 12.081 -9.965 1.00 86.50 197 THR A O 1
ATOM 1626 N N . ILE A 1 198 ? 4.421 10.471 -8.432 1.00 86.94 198 ILE A N 1
ATOM 1627 C CA . ILE A 1 198 ? 3.249 10.802 -7.620 1.00 86.94 198 ILE A CA 1
ATOM 1628 C C . ILE A 1 198 ? 3.599 11.971 -6.703 1.00 86.94 198 ILE A C 1
ATOM 1630 O O . ILE A 1 198 ? 4.660 11.994 -6.075 1.00 86.94 198 ILE A O 1
ATOM 1634 N N . GLN A 1 199 ? 2.693 12.945 -6.612 1.00 82.38 199 GLN A N 1
ATOM 1635 C CA . GLN A 1 199 ? 2.864 14.108 -5.747 1.00 82.38 199 GLN A CA 1
ATOM 1636 C C . GLN A 1 199 ? 3.040 13.711 -4.274 1.00 82.38 199 GLN A C 1
ATOM 1638 O O . GLN A 1 199 ? 2.346 12.834 -3.756 1.00 82.38 199 GLN A O 1
ATOM 1643 N N . LYS A 1 200 ? 3.939 14.409 -3.572 1.00 80.75 200 LYS A N 1
ATOM 1644 C CA . LYS A 1 200 ? 4.073 14.276 -2.120 1.00 80.75 200 LYS A CA 1
ATOM 1645 C C . LYS A 1 200 ? 2.872 14.932 -1.446 1.00 80.75 200 LYS A C 1
ATOM 1647 O O . LYS A 1 200 ? 2.710 16.147 -1.524 1.00 80.75 200 LYS A O 1
ATOM 1652 N N . LEU A 1 201 ? 2.054 14.134 -0.771 1.00 81.62 201 LEU A N 1
ATOM 1653 C CA . LEU A 1 201 ? 1.023 14.618 0.146 1.00 81.62 201 LEU A CA 1
ATOM 1654 C C . LEU A 1 201 ? 1.387 14.292 1.591 1.00 81.62 201 LEU A C 1
ATOM 1656 O O . LEU A 1 201 ? 2.264 13.462 1.854 1.00 81.62 201 LEU A O 1
ATOM 1660 N N . SER A 1 202 ? 0.697 14.949 2.524 1.00 85.06 202 SER A N 1
ATOM 1661 C CA . SER A 1 202 ? 0.800 14.618 3.942 1.00 85.06 202 SER A CA 1
ATOM 1662 C C . SER A 1 202 ? 0.390 13.158 4.190 1.00 85.06 202 SER A C 1
ATOM 1664 O O . SER A 1 202 ? -0.295 12.519 3.377 1.00 85.06 202 SER A O 1
ATOM 1666 N N . ILE A 1 203 ? 0.844 12.592 5.313 1.00 85.69 203 ILE A N 1
ATOM 1667 C CA . ILE A 1 203 ? 0.479 11.219 5.681 1.00 85.69 203 ILE A CA 1
ATOM 1668 C C . ILE A 1 203 ? -1.046 11.107 5.831 1.00 85.69 203 ILE A C 1
ATOM 1670 O O . ILE A 1 203 ? -1.678 10.231 5.244 1.00 85.69 203 ILE A O 1
ATOM 1674 N N . GLU A 1 204 ? -1.641 12.067 6.527 1.00 86.12 204 GLU A N 1
ATOM 1675 C CA . GLU A 1 204 ? -3.075 12.127 6.779 1.00 86.12 204 GLU A CA 1
ATOM 1676 C C . GLU A 1 204 ? -3.906 12.257 5.494 1.00 86.12 204 GLU A C 1
ATOM 1678 O O . GLU A 1 204 ? -4.842 11.481 5.288 1.00 86.12 204 GLU A O 1
ATOM 1683 N N . ASP A 1 205 ? -3.534 13.164 4.585 1.00 85.06 205 ASP A N 1
ATOM 1684 C CA . ASP A 1 205 ? -4.267 13.358 3.327 1.00 85.06 205 ASP A CA 1
ATOM 1685 C C . ASP A 1 205 ? -4.254 12.098 2.471 1.00 85.06 205 ASP A C 1
ATOM 1687 O O . ASP A 1 205 ? -5.276 11.714 1.902 1.00 85.06 205 ASP A O 1
ATOM 1691 N N . GLY A 1 206 ? -3.113 11.411 2.405 1.00 88.06 206 GLY A N 1
ATOM 1692 C CA . GLY A 1 206 ? -3.058 10.155 1.674 1.00 88.06 206 GLY A CA 1
ATOM 1693 C C . GLY A 1 206 ? -3.841 9.033 2.368 1.00 88.06 206 GLY A C 1
ATOM 1694 O O . GLY A 1 206 ? -4.446 8.224 1.671 1.00 88.06 206 GLY A O 1
ATOM 1695 N N . ILE A 1 207 ? -3.887 8.980 3.709 1.00 89.44 207 ILE A N 1
ATOM 1696 C CA . ILE A 1 207 ? -4.743 8.013 4.427 1.00 89.44 207 ILE A CA 1
ATOM 1697 C C . ILE A 1 207 ? -6.210 8.265 4.064 1.00 89.44 207 ILE A C 1
ATOM 1699 O O . ILE A 1 207 ? -6.964 7.331 3.783 1.00 89.44 207 ILE A O 1
ATOM 1703 N N . ASN A 1 208 ? -6.623 9.531 4.021 1.00 88.19 208 ASN A N 1
ATOM 1704 C CA . ASN A 1 208 ? -7.974 9.904 3.620 1.00 88.19 208 ASN A CA 1
ATOM 1705 C C . ASN A 1 208 ? -8.247 9.576 2.144 1.00 88.19 208 ASN A C 1
ATOM 1707 O O . ASN A 1 208 ? -9.322 9.066 1.830 1.00 88.19 208 ASN A O 1
ATOM 1711 N N . ALA A 1 209 ? -7.275 9.770 1.249 1.00 88.12 209 ALA A N 1
ATOM 1712 C CA . ALA A 1 209 ? -7.382 9.329 -0.141 1.00 88.12 209 ALA A CA 1
ATOM 1713 C C . ALA A 1 209 ? -7.573 7.805 -0.237 1.00 88.12 209 ALA A C 1
ATOM 1715 O O . ALA A 1 209 ? -8.483 7.339 -0.924 1.00 88.12 209 ALA A O 1
ATOM 1716 N N . ALA A 1 210 ? -6.790 7.022 0.512 1.00 92.19 210 ALA A N 1
ATOM 1717 C CA . ALA A 1 210 ? -6.925 5.567 0.568 1.00 92.19 210 ALA A CA 1
ATOM 1718 C C . ALA A 1 210 ? -8.315 5.135 1.056 1.00 92.19 210 ALA A C 1
ATOM 1720 O O . ALA A 1 210 ? -8.935 4.271 0.440 1.00 92.19 210 ALA A O 1
ATOM 1721 N N . ARG A 1 211 ? -8.862 5.792 2.087 1.00 90.06 211 ARG A N 1
ATOM 1722 C CA . ARG A 1 211 ? -10.232 5.547 2.582 1.00 90.06 211 ARG A CA 1
ATOM 1723 C C . ARG A 1 211 ? -11.315 5.808 1.533 1.00 90.06 211 ARG A C 1
ATOM 1725 O O . ARG A 1 211 ? -12.326 5.114 1.524 1.00 90.06 211 ARG A O 1
ATOM 1732 N N . ILE A 1 212 ? -11.112 6.783 0.648 1.00 89.19 212 ILE A N 1
ATOM 1733 C CA . ILE A 1 212 ? -12.042 7.084 -0.452 1.00 89.19 212 ILE A CA 1
ATOM 1734 C C . ILE A 1 212 ? -11.973 6.006 -1.544 1.00 89.19 212 ILE A C 1
ATOM 1736 O O . ILE A 1 212 ? -12.995 5.670 -2.144 1.00 89.19 212 ILE A O 1
ATOM 1740 N N . VAL A 1 213 ? -10.782 5.463 -1.805 1.00 90.44 213 VAL A N 1
ATOM 1741 C CA . VAL A 1 213 ? -10.535 4.504 -2.893 1.00 90.44 213 VAL A CA 1
ATOM 1742 C C . VAL A 1 213 ? -10.853 3.061 -2.488 1.00 90.44 213 VAL A C 1
ATOM 1744 O O . VAL A 1 213 ? -11.422 2.330 -3.294 1.00 90.44 213 VAL A O 1
ATOM 1747 N N . LEU A 1 214 ? -10.578 2.663 -1.241 1.00 92.56 214 LEU A N 1
ATOM 1748 C CA . LEU A 1 214 ? -10.783 1.301 -0.718 1.00 92.56 214 LEU A CA 1
ATOM 1749 C C . LEU A 1 214 ? -12.170 0.692 -1.010 1.00 92.56 214 LEU A C 1
ATOM 1751 O O . LEU A 1 214 ? -12.219 -0.480 -1.393 1.00 92.56 214 LEU A O 1
ATOM 1755 N N . PRO A 1 215 ? -13.295 1.427 -0.888 1.00 91.75 215 PRO A N 1
ATOM 1756 C CA . PRO A 1 215 ? -14.620 0.905 -1.237 1.00 91.75 215 PRO A CA 1
ATOM 1757 C C . PRO A 1 215 ? -14.789 0.550 -2.722 1.00 91.75 215 PRO A C 1
ATOM 1759 O O . PRO A 1 215 ? -15.654 -0.245 -3.072 1.00 91.75 215 PRO A O 1
ATOM 1762 N N . SER A 1 216 ? -13.973 1.139 -3.599 1.00 91.06 216 SER A N 1
ATOM 1763 C CA . SER A 1 216 ? -13.986 0.889 -5.046 1.00 91.06 216 SER A CA 1
ATOM 1764 C C . SER A 1 216 ? -13.014 -0.219 -5.470 1.00 91.06 216 SER A C 1
ATOM 1766 O O . SER A 1 216 ? -12.998 -0.598 -6.644 1.00 91.06 216 SER A O 1
ATOM 1768 N N . CYS A 1 217 ? -12.207 -0.734 -4.537 1.00 94.06 217 CYS A N 1
ATOM 1769 C CA . CYS A 1 217 ? -11.202 -1.754 -4.806 1.00 94.06 217 CYS A CA 1
ATOM 1770 C C . CYS A 1 217 ? -11.758 -3.174 -4.671 1.00 94.06 217 CYS A C 1
ATOM 1772 O O . CYS A 1 217 ? -12.460 -3.491 -3.704 1.00 94.06 217 CYS A O 1
ATOM 1774 N N . TYR A 1 218 ? -11.360 -4.026 -5.612 1.00 94.88 218 TYR A N 1
ATOM 1775 C CA . TYR A 1 218 ? -11.498 -5.478 -5.573 1.00 94.88 218 TYR A CA 1
ATOM 1776 C C . TYR A 1 218 ? -10.101 -6.072 -5.502 1.00 94.88 218 TYR A C 1
ATOM 1778 O O . TYR A 1 218 ? -9.246 -5.700 -6.297 1.00 94.88 218 TYR A O 1
ATOM 1786 N N . PHE A 1 219 ? -9.861 -6.969 -4.556 1.00 94.88 219 PHE A N 1
ATOM 1787 C CA . PHE A 1 219 ? -8.543 -7.537 -4.306 1.00 94.88 219 PHE A CA 1
ATOM 1788 C C . PHE A 1 219 ? -8.526 -9.015 -4.651 1.00 94.88 219 PHE A C 1
ATOM 1790 O O . PHE A 1 219 ? -9.426 -9.759 -4.250 1.00 94.88 219 PHE A O 1
ATOM 1797 N N . ASP A 1 220 ? -7.473 -9.436 -5.344 1.00 94.19 220 ASP A N 1
ATOM 1798 C CA . ASP A 1 220 ? -7.194 -10.847 -5.549 1.00 94.19 220 ASP A CA 1
ATOM 1799 C C . ASP A 1 220 ? -6.833 -11.526 -4.221 1.00 94.19 220 ASP A C 1
ATOM 1801 O O . ASP A 1 22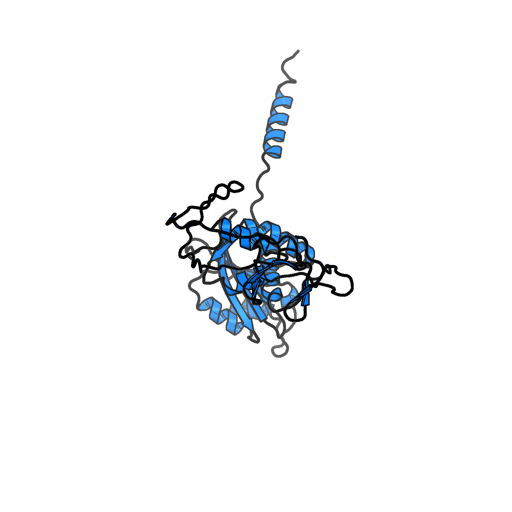0 ? -5.871 -11.155 -3.550 1.00 94.19 220 ASP A O 1
ATOM 1805 N N . ARG A 1 221 ? -7.609 -12.535 -3.823 1.00 87.69 221 ARG A N 1
ATOM 1806 C CA . ARG A 1 221 ? -7.481 -13.173 -2.507 1.00 87.69 221 ARG A CA 1
ATOM 1807 C C . ARG A 1 221 ? -6.114 -13.816 -2.283 1.00 87.69 221 ARG A C 1
ATOM 1809 O O . ARG A 1 221 ? -5.622 -13.780 -1.160 1.00 87.69 221 ARG A O 1
ATOM 1816 N N . SER A 1 222 ? -5.544 -14.456 -3.302 1.00 88.81 222 SER A N 1
ATOM 1817 C CA . SER A 1 222 ? -4.301 -15.218 -3.154 1.00 88.81 222 SER A CA 1
ATOM 1818 C C . SER A 1 222 ? -3.079 -14.346 -3.402 1.00 88.81 222 SER A C 1
ATOM 1820 O O . SER A 1 222 ? -2.166 -14.341 -2.582 1.00 88.81 222 SER A O 1
ATOM 1822 N N . ARG A 1 223 ? -3.062 -13.573 -4.492 1.00 89.56 223 ARG A N 1
ATOM 1823 C CA . ARG A 1 223 ? -1.901 -12.750 -4.856 1.00 89.56 223 ARG A CA 1
ATOM 1824 C C . ARG A 1 223 ? -1.749 -11.513 -3.984 1.00 89.56 223 ARG A C 1
ATOM 1826 O O . ARG A 1 223 ? -0.630 -11.046 -3.825 1.00 89.56 223 ARG A O 1
ATOM 1833 N N . CYS A 1 224 ? -2.831 -10.994 -3.400 1.00 91.94 224 CYS A N 1
ATOM 1834 C CA . CYS A 1 224 ? -2.778 -9.820 -2.528 1.00 91.94 224 CYS A CA 1
ATOM 1835 C C . CYS A 1 224 ? -2.817 -10.151 -1.032 1.00 91.94 224 CYS A C 1
ATOM 1837 O O . CYS A 1 224 ? -2.990 -9.225 -0.246 1.00 91.94 224 CYS A O 1
ATOM 1839 N N . LEU A 1 225 ? -2.661 -11.416 -0.621 1.00 88.00 225 LEU A N 1
ATOM 1840 C CA . LEU A 1 225 ? -2.814 -11.832 0.780 1.00 88.00 225 LEU A CA 1
ATOM 1841 C C . LEU A 1 225 ? -1.922 -11.025 1.738 1.00 88.00 225 LEU A C 1
ATOM 1843 O O . LEU A 1 225 ? -2.443 -10.358 2.628 1.00 88.00 225 LEU A O 1
ATOM 1847 N N . ASP A 1 226 ? -0.611 -11.001 1.492 1.00 86.25 226 ASP A N 1
ATOM 1848 C CA . ASP A 1 226 ? 0.358 -10.295 2.345 1.00 86.25 226 ASP A CA 1
ATOM 1849 C C . ASP A 1 226 ? 0.078 -8.785 2.414 1.00 86.25 226 ASP A C 1
ATOM 1851 O O . ASP A 1 226 ? 0.186 -8.146 3.462 1.00 86.25 226 ASP A O 1
ATOM 1855 N N . GLY A 1 227 ? -0.314 -8.197 1.282 1.00 87.81 227 GLY A N 1
ATOM 1856 C CA . GLY A 1 227 ? -0.677 -6.788 1.210 1.00 87.81 227 GLY A CA 1
ATOM 1857 C C . GLY A 1 227 ? -1.991 -6.484 1.938 1.00 87.81 227 GLY A C 1
ATOM 1858 O O . GLY A 1 227 ? -2.104 -5.449 2.591 1.00 87.81 227 GLY A O 1
ATOM 1859 N N . LEU A 1 228 ? -2.979 -7.380 1.863 1.00 88.38 228 LEU A N 1
ATOM 1860 C CA . LEU A 1 228 ? -4.234 -7.279 2.609 1.00 88.38 228 LEU A CA 1
ATOM 1861 C C . LEU A 1 228 ? -3.987 -7.390 4.114 1.00 88.38 228 LEU A C 1
ATOM 1863 O O . LEU A 1 228 ? -4.546 -6.598 4.869 1.00 88.38 228 LEU A O 1
ATOM 1867 N N . ASP A 1 229 ? -3.121 -8.306 4.548 1.00 84.31 229 ASP A N 1
ATOM 1868 C CA . ASP A 1 229 ? -2.724 -8.432 5.952 1.00 84.31 229 ASP A CA 1
ATOM 1869 C C . ASP A 1 229 ? -2.035 -7.169 6.463 1.00 84.31 229 ASP A C 1
ATOM 1871 O O . ASP A 1 229 ? -2.343 -6.701 7.562 1.00 84.31 229 ASP A O 1
ATOM 1875 N N . ALA A 1 230 ? -1.175 -6.551 5.654 1.00 85.06 230 ALA A N 1
ATOM 1876 C CA . ALA A 1 230 ? -0.594 -5.259 5.991 1.00 85.06 230 ALA A CA 1
ATOM 1877 C C . ALA A 1 230 ? -1.668 -4.164 6.124 1.00 85.06 230 ALA A C 1
ATOM 1879 O O . ALA A 1 230 ? -1.698 -3.444 7.119 1.00 85.06 230 ALA A O 1
ATOM 1880 N N . LEU A 1 231 ? -2.615 -4.070 5.184 1.00 89.56 231 LEU A N 1
ATOM 1881 C CA . LEU A 1 231 ? -3.705 -3.091 5.280 1.00 89.56 231 LEU A CA 1
ATOM 1882 C C . LEU A 1 231 ? -4.593 -3.317 6.517 1.00 89.56 231 LEU A C 1
ATOM 1884 O O . LEU A 1 231 ? -5.031 -2.341 7.126 1.00 89.56 231 LEU A O 1
ATOM 1888 N N . ARG A 1 232 ? -4.836 -4.574 6.921 1.00 85.81 232 ARG A N 1
ATOM 1889 C CA . ARG A 1 232 ? -5.574 -4.909 8.155 1.00 85.81 232 ARG A CA 1
ATOM 1890 C C . ARG A 1 232 ? -4.841 -4.431 9.409 1.00 85.81 232 ARG A C 1
ATOM 1892 O O . ARG A 1 232 ? -5.491 -3.937 10.323 1.00 85.81 232 ARG A O 1
ATOM 1899 N N . ASN A 1 233 ? -3.513 -4.557 9.436 1.00 82.19 233 ASN A N 1
ATOM 1900 C CA . ASN A 1 233 ? -2.690 -4.277 10.616 1.00 82.19 233 ASN A CA 1
ATOM 1901 C C . ASN A 1 233 ? -2.155 -2.839 10.699 1.00 82.19 233 ASN A C 1
ATOM 1903 O O . ASN A 1 233 ? -1.566 -2.465 11.712 1.00 82.19 233 ASN A O 1
ATOM 1907 N N . TYR A 1 234 ? -2.391 -2.006 9.685 1.00 86.25 234 TYR A N 1
ATOM 1908 C CA . TYR A 1 234 ? -1.928 -0.622 9.688 1.00 86.25 234 TYR A CA 1
ATOM 1909 C C . TYR A 1 234 ? -2.655 0.228 10.742 1.00 86.25 234 TYR A C 1
ATOM 1911 O O . TYR A 1 234 ? -3.868 0.464 10.648 1.00 86.25 234 TYR A O 1
ATOM 1919 N N . HIS A 1 235 ? -1.912 0.710 11.746 1.00 84.06 235 HIS A N 1
ATOM 1920 C CA . HIS A 1 235 ? -2.474 1.291 12.968 1.00 84.06 235 HIS A CA 1
ATOM 1921 C C . HIS A 1 235 ? -1.753 2.549 13.478 1.00 84.06 235 HIS A C 1
ATOM 1923 O O . HIS A 1 235 ? -0.635 2.891 13.088 1.00 84.06 235 HIS A O 1
ATOM 1929 N N . LYS A 1 236 ? -2.449 3.274 14.355 1.00 81.88 236 LYS A N 1
ATOM 1930 C CA . LYS A 1 236 ? -1.966 4.426 15.116 1.00 81.88 236 LYS A CA 1
ATOM 1931 C C . LYS A 1 236 ? -1.073 3.980 16.257 1.00 81.88 236 LYS A C 1
ATOM 1933 O O . LYS A 1 236 ? -1.359 2.988 16.921 1.00 81.88 236 LYS A O 1
ATOM 1938 N N . GLN A 1 237 ? -0.058 4.781 16.558 1.00 79.00 237 GLN A N 1
ATOM 1939 C CA . GLN A 1 237 ? 0.731 4.569 17.763 1.00 79.00 237 GLN A CA 1
ATOM 1940 C C . GLN A 1 237 ? -0.131 4.836 19.004 1.00 79.00 237 GLN A C 1
ATOM 1942 O O . GLN A 1 237 ? -0.683 5.927 19.146 1.00 79.00 237 GLN A O 1
ATOM 1947 N N . PHE A 1 238 ? -0.233 3.860 19.904 1.00 75.56 238 PHE A N 1
ATOM 1948 C CA . PHE A 1 238 ? -0.911 4.018 21.191 1.00 75.56 238 PHE A CA 1
ATOM 1949 C C . PHE A 1 238 ? 0.073 4.525 22.253 1.00 75.56 238 PHE A C 1
ATOM 1951 O O . PHE A 1 238 ? 1.188 4.013 22.367 1.00 75.56 238 PHE A O 1
ATOM 1958 N N . ASP A 1 239 ? -0.310 5.558 23.003 1.00 72.69 239 ASP A N 1
ATOM 1959 C CA . ASP A 1 239 ? 0.444 6.052 24.153 1.00 72.69 239 ASP A CA 1
ATOM 1960 C C . ASP A 1 239 ? -0.132 5.443 25.436 1.00 72.69 239 ASP A C 1
ATOM 1962 O O . ASP A 1 239 ? -1.161 5.889 25.939 1.00 72.69 239 ASP A O 1
ATOM 1966 N N . GLU A 1 240 ? 0.538 4.427 25.982 1.00 71.88 240 GLU A N 1
ATOM 1967 C CA . GLU A 1 240 ? 0.083 3.731 27.195 1.00 71.88 240 GLU A CA 1
ATOM 1968 C C . GLU A 1 240 ? 0.007 4.651 28.422 1.00 71.88 240 GLU A C 1
ATOM 1970 O O . GLU A 1 240 ? -0.783 4.407 29.332 1.00 71.88 240 GLU A O 1
ATOM 1975 N N . ARG A 1 241 ? 0.796 5.730 28.464 1.00 69.12 241 ARG A N 1
ATOM 1976 C CA . ARG A 1 241 ? 0.819 6.651 29.606 1.00 69.12 241 ARG A CA 1
ATOM 1977 C C . ARG A 1 241 ? -0.360 7.619 29.575 1.00 69.12 241 ARG A C 1
ATOM 1979 O O . ARG A 1 241 ? -0.888 7.958 30.629 1.00 69.12 241 ARG A O 1
ATOM 1986 N N . LEU A 1 242 ? -0.730 8.089 28.385 1.00 73.12 242 LEU A N 1
ATOM 1987 C CA . LEU A 1 242 ? -1.857 9.007 28.191 1.00 73.12 242 LEU A CA 1
ATOM 1988 C C . LEU A 1 242 ? -3.174 8.280 27.893 1.00 73.12 242 LEU A C 1
ATOM 1990 O O . LEU A 1 242 ? -4.219 8.915 27.938 1.00 73.12 242 LEU A O 1
ATOM 1994 N N . GLN A 1 243 ? -3.131 6.966 27.636 1.00 70.06 243 GLN A N 1
ATOM 1995 C CA . GLN A 1 243 ? -4.276 6.157 27.200 1.00 70.06 243 GLN A CA 1
ATOM 1996 C C . GLN A 1 243 ? -4.944 6.730 25.933 1.00 70.06 243 GLN A C 1
ATOM 1998 O O . GLN A 1 243 ? -6.157 6.654 25.755 1.00 70.06 243 GLN A O 1
ATOM 2003 N N . GLU A 1 244 ? -4.135 7.304 25.036 1.00 71.62 244 GLU A N 1
ATOM 2004 C CA . GLU A 1 244 ? -4.583 8.000 23.827 1.00 71.62 244 GLU A CA 1
ATOM 2005 C C . GLU A 1 244 ? -3.786 7.550 22.594 1.00 71.62 244 GLU A C 1
ATOM 2007 O O . GLU A 1 244 ? -2.604 7.209 22.672 1.00 71.62 244 GLU A O 1
ATOM 2012 N N . TYR A 1 245 ? -4.424 7.573 21.422 1.00 73.25 245 TYR A N 1
ATOM 2013 C CA . TYR A 1 245 ? -3.740 7.325 20.152 1.00 73.25 245 TYR A CA 1
ATOM 2014 C C . TYR A 1 245 ? -3.084 8.602 19.638 1.00 73.25 245 TYR A C 1
ATOM 2016 O O . TYR A 1 245 ? -3.733 9.640 19.523 1.00 73.25 245 TYR A O 1
ATOM 2024 N N . LYS A 1 246 ? -1.821 8.500 19.231 1.00 73.75 246 LYS A N 1
ATOM 2025 C CA . LYS A 1 246 ? -1.126 9.580 18.532 1.00 73.75 246 LYS A CA 1
ATOM 2026 C C . LYS A 1 246 ? -1.638 9.709 17.101 1.00 73.75 246 LYS A C 1
ATOM 2028 O O . LYS A 1 246 ? -2.114 8.752 16.487 1.00 73.75 246 LYS A O 1
ATOM 2033 N N . ASP A 1 247 ? -1.448 10.895 16.537 1.00 71.56 247 ASP A N 1
ATOM 2034 C CA . ASP A 1 247 ? -1.819 11.185 15.148 1.00 71.56 247 ASP A CA 1
ATOM 2035 C C . ASP A 1 247 ? -0.914 10.495 14.122 1.00 71.56 247 ASP A C 1
ATOM 2037 O O . ASP A 1 247 ? -1.255 10.404 12.944 1.00 71.56 247 ASP A O 1
ATOM 2041 N N . LYS A 1 248 ? 0.244 9.980 14.554 1.00 75.44 248 LYS A N 1
ATOM 2042 C CA . LYS A 1 248 ? 1.194 9.314 13.665 1.00 75.44 248 LYS A CA 1
ATOM 2043 C C . LYS A 1 248 ? 0.918 7.808 13.571 1.00 75.44 248 LYS A C 1
ATOM 2045 O O . LYS A 1 248 ? 0.694 7.162 14.600 1.00 75.44 248 LYS A O 1
ATOM 2050 N N . PRO A 1 249 ? 0.946 7.235 12.354 1.00 84.38 249 PRO A N 1
ATOM 2051 C CA . PRO A 1 249 ? 0.941 5.788 12.188 1.00 84.38 249 PRO A CA 1
ATOM 2052 C C . PRO A 1 249 ? 2.220 5.170 12.756 1.00 84.38 249 PRO A C 1
ATOM 2054 O O . PRO A 1 249 ? 3.273 5.813 12.787 1.00 84.38 249 PRO A O 1
ATOM 2057 N N . VAL A 1 250 ? 2.122 3.912 13.179 1.00 84.62 250 VAL A N 1
ATOM 2058 C CA . VAL A 1 250 ? 3.295 3.103 13.511 1.00 84.62 250 VAL A CA 1
ATOM 2059 C C . VAL A 1 250 ? 4.029 2.746 12.220 1.00 84.62 250 VAL A C 1
ATOM 2061 O O . VAL A 1 250 ? 3.411 2.389 11.218 1.00 84.62 250 VAL A O 1
ATOM 2064 N N . HIS A 1 251 ? 5.354 2.873 12.242 1.00 83.44 251 HIS A N 1
ATOM 2065 C CA . HIS A 1 251 ? 6.210 2.428 11.151 1.00 83.44 251 HIS A CA 1
ATOM 2066 C C . HIS A 1 251 ? 6.722 1.019 11.471 1.00 83.44 251 HIS A C 1
ATOM 2068 O O . HIS A 1 251 ? 7.747 0.854 12.130 1.00 83.44 251 HIS A O 1
ATOM 2074 N N . ASP A 1 252 ? 5.945 0.017 11.073 1.00 83.50 252 ASP A N 1
ATOM 2075 C CA . ASP A 1 252 ? 6.261 -1.404 11.204 1.00 83.50 252 ASP A CA 1
ATOM 2076 C C . ASP A 1 252 ? 6.169 -2.103 9.836 1.00 83.50 252 ASP A C 1
ATOM 2078 O O . ASP A 1 252 ? 6.095 -1.466 8.795 1.00 83.50 252 ASP A O 1
ATOM 2082 N N . TRP A 1 253 ? 6.139 -3.432 9.803 1.00 82.25 253 TRP A N 1
ATOM 2083 C CA . TRP A 1 253 ? 6.046 -4.195 8.554 1.00 82.25 253 TRP A CA 1
ATOM 2084 C C . TRP A 1 253 ? 4.808 -3.872 7.688 1.00 82.25 253 TRP A C 1
ATOM 2086 O O . TRP A 1 253 ? 4.807 -4.222 6.499 1.00 82.25 253 TRP A O 1
ATOM 2096 N N . SER A 1 254 ? 3.772 -3.261 8.278 1.00 83.69 254 SER A N 1
ATOM 2097 C CA . SER A 1 254 ? 2.510 -2.892 7.635 1.00 83.69 254 SER A CA 1
ATOM 2098 C C . SER A 1 254 ? 2.520 -1.484 7.028 1.00 83.69 254 SER A C 1
ATOM 2100 O O . SER A 1 254 ? 1.639 -1.170 6.223 1.00 83.69 254 SER A O 1
ATOM 2102 N N . SER A 1 255 ? 3.520 -0.653 7.353 1.00 86.25 255 SER A N 1
ATOM 2103 C CA . SER A 1 255 ? 3.618 0.725 6.863 1.00 86.25 255 SER A CA 1
ATOM 2104 C C . SER A 1 255 ? 3.965 0.792 5.377 1.00 86.25 255 SER A C 1
ATOM 2106 O O . SER A 1 255 ? 3.213 1.419 4.640 1.00 86.25 255 SER A O 1
ATOM 2108 N N . ASP A 1 256 ? 5.010 0.096 4.910 1.00 88.00 256 ASP A N 1
ATOM 2109 C CA . ASP A 1 256 ? 5.438 0.156 3.497 1.00 88.00 256 ASP A CA 1
ATOM 2110 C C . ASP A 1 256 ? 4.302 -0.247 2.533 1.00 88.00 256 ASP A C 1
ATOM 2112 O O . ASP A 1 256 ? 4.018 0.459 1.559 1.00 88.00 256 ASP A O 1
ATOM 2116 N N . PRO A 1 257 ? 3.557 -1.348 2.787 1.00 90.44 257 PRO A N 1
ATOM 2117 C CA . PRO A 1 257 ? 2.439 -1.710 1.923 1.00 90.44 257 PRO A CA 1
ATOM 2118 C C . PRO A 1 257 ? 1.287 -0.706 1.974 1.00 90.44 257 PRO A C 1
ATOM 2120 O O . PRO A 1 257 ? 0.648 -0.463 0.944 1.00 90.44 257 PRO A O 1
ATOM 2123 N N . ALA A 1 258 ? 1.035 -0.117 3.146 1.00 90.62 258 ALA A N 1
ATOM 2124 C CA . ALA A 1 258 ? 0.026 0.915 3.331 1.00 90.62 258 ALA A CA 1
ATOM 2125 C C . ALA A 1 258 ? 0.416 2.236 2.650 1.00 90.62 258 ALA A C 1
ATOM 2127 O O . ALA A 1 258 ? -0.457 2.885 2.075 1.00 90.62 258 ALA A O 1
ATOM 2128 N N . ASP A 1 259 ? 1.697 2.612 2.657 1.00 89.88 259 ASP A N 1
ATOM 2129 C CA . ASP A 1 259 ? 2.224 3.800 1.986 1.00 89.88 259 ASP A CA 1
ATOM 2130 C C . ASP A 1 259 ? 2.198 3.641 0.461 1.00 89.88 259 ASP A C 1
ATOM 2132 O O . ASP A 1 259 ? 1.682 4.523 -0.233 1.00 89.88 259 ASP A O 1
ATOM 2136 N N . ALA A 1 260 ? 2.588 2.473 -0.063 1.00 91.12 260 ALA A N 1
ATOM 2137 C CA . ALA A 1 260 ? 2.422 2.141 -1.481 1.00 91.12 260 ALA A CA 1
ATOM 2138 C C . ALA A 1 260 ? 0.952 2.244 -1.927 1.00 91.12 260 ALA A C 1
ATOM 2140 O O . ALA A 1 260 ? 0.637 2.794 -2.987 1.00 91.12 260 ALA A O 1
ATOM 2141 N N . PHE A 1 261 ? 0.027 1.749 -1.099 1.00 93.56 261 PHE A N 1
ATOM 2142 C CA . PHE A 1 261 ? -1.409 1.838 -1.367 1.00 93.56 261 PHE A CA 1
ATOM 2143 C C . PHE A 1 261 ? -1.923 3.284 -1.287 1.00 93.56 261 PHE A C 1
ATOM 2145 O O . PHE A 1 261 ? -2.792 3.706 -2.050 1.00 93.56 261 PHE A O 1
ATOM 2152 N N . ARG A 1 262 ? -1.357 4.085 -0.388 1.00 93.00 262 ARG A N 1
ATOM 2153 C CA . ARG A 1 262 ? -1.610 5.523 -0.279 1.00 93.00 262 ARG A CA 1
ATOM 2154 C C . ARG A 1 262 ? -1.229 6.250 -1.560 1.00 93.00 262 ARG A C 1
ATOM 2156 O O . ARG A 1 262 ? -2.026 7.022 -2.087 1.00 93.00 262 ARG A O 1
ATOM 2163 N N . TYR A 1 263 ? -0.049 5.961 -2.097 1.00 91.12 263 TYR A N 1
ATOM 2164 C CA . TYR A 1 263 ? 0.402 6.511 -3.370 1.00 91.12 263 TYR A CA 1
ATOM 2165 C C . TYR A 1 263 ? -0.508 6.105 -4.527 1.00 91.12 263 TYR A C 1
ATOM 2167 O O . TYR A 1 263 ? -0.890 6.963 -5.326 1.00 91.12 263 TYR A O 1
ATOM 2175 N N . MET A 1 264 ? -0.942 4.842 -4.560 1.00 93.25 264 MET A N 1
ATOM 2176 C CA . MET A 1 264 ? -1.982 4.393 -5.485 1.00 93.25 264 MET A CA 1
ATOM 2177 C C . MET A 1 264 ? -3.243 5.249 -5.374 1.00 93.25 264 MET A C 1
ATOM 2179 O O . MET A 1 264 ? -3.732 5.758 -6.378 1.00 93.25 264 MET A O 1
ATOM 2183 N N . ALA A 1 265 ? -3.757 5.451 -4.163 1.00 91.31 265 ALA A N 1
ATOM 2184 C CA . ALA A 1 265 ? -4.986 6.202 -3.954 1.00 91.31 265 ALA A CA 1
ATOM 2185 C C . ALA A 1 265 ? -4.876 7.686 -4.346 1.00 91.31 265 ALA A C 1
ATOM 2187 O O . ALA A 1 265 ? -5.870 8.291 -4.741 1.00 91.31 265 ALA A O 1
ATOM 2188 N N . ILE A 1 266 ? -3.678 8.269 -4.260 1.00 89.75 266 ILE A N 1
ATOM 2189 C CA . ILE A 1 266 ? -3.408 9.648 -4.687 1.00 89.75 266 ILE A CA 1
ATOM 2190 C C . ILE A 1 266 ? -3.320 9.744 -6.213 1.00 89.75 266 ILE A C 1
ATOM 2192 O O . ILE A 1 266 ? -3.831 10.694 -6.803 1.00 89.75 266 ILE A O 1
ATOM 2196 N N . GLY A 1 267 ? -2.642 8.790 -6.853 1.00 86.06 267 GLY A N 1
ATOM 2197 C CA . GLY A 1 267 ? -2.422 8.820 -8.297 1.00 86.06 267 GLY A CA 1
ATOM 2198 C C . GLY A 1 267 ? -3.608 8.316 -9.119 1.00 86.06 267 GLY A C 1
ATOM 2199 O O . GLY A 1 267 ? -3.748 8.688 -10.287 1.00 86.06 267 GLY A O 1
ATOM 2200 N N . ILE A 1 268 ? -4.480 7.491 -8.535 1.00 85.25 268 ILE A N 1
ATOM 2201 C CA . ILE A 1 268 ? -5.629 6.944 -9.247 1.00 85.25 268 ILE A CA 1
ATOM 2202 C C . ILE A 1 268 ? -6.701 8.015 -9.461 1.00 85.25 268 ILE A C 1
ATOM 2204 O O . ILE A 1 268 ? -7.148 8.705 -8.546 1.00 85.25 268 ILE A O 1
ATOM 2208 N N . THR A 1 269 ? -7.156 8.148 -10.703 1.00 75.38 269 THR A N 1
ATOM 2209 C CA . THR A 1 269 ? -8.241 9.071 -11.045 1.00 75.38 269 THR A CA 1
ATOM 2210 C C . THR A 1 269 ? -9.538 8.288 -11.184 1.00 75.38 269 THR A C 1
ATOM 2212 O O . THR A 1 269 ? -9.831 7.741 -12.246 1.00 75.38 269 THR A O 1
ATOM 2215 N N . LEU A 1 270 ? -10.346 8.252 -10.122 1.00 70.75 270 LEU A N 1
ATOM 2216 C CA . LEU A 1 270 ? -11.691 7.684 -10.202 1.00 70.75 270 LEU A CA 1
ATOM 2217 C C . LEU A 1 270 ? -12.673 8.703 -10.810 1.00 70.75 270 LEU A C 1
ATOM 2219 O O . LEU A 1 270 ? -12.718 9.861 -10.375 1.00 70.75 270 LEU A O 1
ATOM 2223 N N . PRO A 1 271 ? -13.503 8.315 -11.796 1.00 61.69 271 PRO A N 1
ATOM 2224 C CA . PRO A 1 271 ? -14.495 9.213 -12.366 1.00 61.69 271 PRO A CA 1
ATOM 2225 C C . PRO A 1 271 ? -15.530 9.594 -11.301 1.00 61.69 271 PRO A C 1
ATOM 2227 O O . PRO A 1 271 ? -16.238 8.741 -10.759 1.00 61.69 271 PRO A O 1
ATOM 2230 N N . LYS A 1 272 ? -15.635 10.900 -11.009 1.00 53.56 272 LYS A N 1
ATOM 2231 C CA . LYS A 1 272 ? -16.555 11.433 -9.993 1.00 53.56 272 LYS A CA 1
ATOM 2232 C C . LYS A 1 272 ? -17.982 10.946 -10.251 1.00 53.56 272 LYS A C 1
ATOM 2234 O O . LYS A 1 272 ? -18.535 11.135 -11.336 1.00 53.56 272 LYS A O 1
ATOM 2239 N N . SER A 1 273 ? -18.608 10.371 -9.224 1.00 49.03 273 SER A N 1
ATOM 2240 C CA . SER A 1 273 ? -20.058 10.183 -9.189 1.00 49.03 273 SER A CA 1
ATOM 2241 C C . SER A 1 273 ? -20.726 11.546 -9.391 1.00 49.03 273 SER A C 1
ATOM 2243 O O . SER A 1 273 ? -20.559 12.453 -8.573 1.00 49.03 273 SER A O 1
ATOM 2245 N N . ARG A 1 274 ? -21.443 11.738 -10.504 1.00 44.44 274 ARG A N 1
ATOM 2246 C CA . ARG A 1 274 ? -22.280 12.929 -10.668 1.00 44.44 274 ARG A CA 1
ATOM 2247 C C . ARG A 1 274 ? -23.368 12.867 -9.597 1.00 44.44 274 ARG A C 1
ATOM 2249 O O . ARG A 1 274 ? -24.240 12.010 -9.649 1.00 44.44 274 ARG A O 1
ATOM 2256 N N . SER A 1 275 ? -23.298 13.766 -8.618 1.00 46.44 275 SER A N 1
ATOM 2257 C CA . SER A 1 275 ? -24.347 13.924 -7.611 1.00 46.44 275 SER A CA 1
ATOM 2258 C C . SER A 1 275 ? -25.684 14.216 -8.296 1.00 46.44 275 SER A C 1
ATOM 2260 O O . SER A 1 275 ? -25.802 15.208 -9.020 1.00 46.44 275 SER A O 1
ATOM 2262 N N . PHE A 1 276 ? -26.697 13.384 -8.032 1.00 48.31 276 PHE A N 1
ATOM 2263 C CA . PHE A 1 276 ? -28.071 13.569 -8.520 1.00 48.31 276 PHE A CA 1
ATOM 2264 C C . PHE A 1 276 ? -28.631 14.960 -8.168 1.00 48.31 276 PHE A C 1
ATOM 2266 O O . PHE A 1 276 ? -29.406 15.526 -8.939 1.00 48.31 276 PHE A O 1
ATOM 2273 N N . LYS A 1 277 ? -28.182 15.571 -7.055 1.00 49.88 277 LYS A N 1
ATOM 2274 C CA . LYS A 1 277 ? -28.564 16.944 -6.674 1.00 49.88 277 LYS A CA 1
ATOM 2275 C C . LYS A 1 277 ? -28.175 17.978 -7.732 1.00 49.88 277 LYS A C 1
ATOM 2277 O O . LYS A 1 277 ? -28.951 18.894 -7.979 1.00 49.88 277 LYS A O 1
ATOM 2282 N N . ASN A 1 278 ? -27.025 17.827 -8.392 1.00 48.03 278 ASN A N 1
ATOM 2283 C CA . ASN A 1 278 ? -26.577 18.787 -9.406 1.00 48.03 278 ASN A CA 1
ATOM 2284 C C . ASN A 1 278 ? -27.386 18.683 -10.702 1.00 48.03 278 ASN A C 1
ATOM 2286 O O . ASN A 1 278 ? -27.567 19.683 -11.394 1.00 48.03 278 ASN A O 1
ATOM 2290 N N . GLU A 1 279 ? -27.891 17.495 -11.028 1.00 53.25 279 GLU A N 1
ATOM 2291 C CA . GLU A 1 279 ? -28.757 17.293 -12.189 1.00 53.25 279 GLU A CA 1
ATOM 2292 C C . GLU A 1 279 ? -30.189 17.756 -11.913 1.00 53.25 279 GLU A C 1
ATOM 2294 O O . GLU A 1 279 ? -30.788 18.418 -12.760 1.00 53.25 279 GLU A O 1
ATOM 2299 N N . PHE A 1 280 ? -30.699 17.511 -10.700 1.00 55.12 280 PHE A N 1
ATOM 2300 C CA . PHE A 1 280 ? -31.988 18.036 -10.257 1.00 55.12 280 PHE A CA 1
ATOM 2301 C C . PHE A 1 280 ? -31.973 19.570 -10.226 1.00 55.12 280 PHE A C 1
ATOM 2303 O O . PHE A 1 280 ? -32.812 20.191 -10.862 1.00 55.12 280 PHE A O 1
ATOM 2310 N N . MET A 1 281 ? -30.958 20.195 -9.617 1.00 55.22 281 MET A N 1
ATOM 2311 C CA . MET A 1 281 ? -30.807 21.660 -9.590 1.00 55.22 281 MET A CA 1
ATOM 2312 C C . MET A 1 281 ? -30.686 22.263 -10.997 1.00 55.22 281 MET A C 1
ATOM 2314 O O . MET A 1 281 ? -31.311 23.283 -11.281 1.00 55.22 281 MET A O 1
ATOM 2318 N N . LYS A 1 282 ? -29.948 21.620 -11.916 1.00 55.31 282 LYS A N 1
ATOM 2319 C CA . LYS A 1 282 ? -29.856 22.068 -13.318 1.00 55.31 282 LYS A CA 1
ATOM 2320 C C . LYS A 1 282 ? -31.175 21.920 -14.078 1.00 55.31 282 LYS A C 1
ATOM 2322 O O . LYS A 1 282 ? -31.507 22.796 -14.873 1.00 55.31 282 LYS A O 1
ATOM 2327 N N . ARG A 1 283 ? -31.932 20.842 -13.846 1.00 55.06 283 ARG A N 1
ATOM 2328 C CA . ARG A 1 283 ? -33.263 20.646 -14.442 1.00 55.06 283 ARG A CA 1
ATOM 2329 C C . ARG A 1 283 ? -34.267 21.661 -13.897 1.00 55.06 283 ARG A C 1
ATOM 2331 O O . ARG A 1 283 ? -34.951 22.296 -14.691 1.00 55.06 283 ARG A O 1
ATOM 2338 N N . THR A 1 284 ? -34.295 21.894 -12.587 1.00 56.06 284 THR A N 1
ATOM 2339 C CA . THR A 1 284 ? -35.202 22.864 -11.952 1.00 56.06 284 THR A CA 1
ATOM 2340 C C . THR A 1 284 ? -34.892 24.302 -12.377 1.00 56.06 284 THR A C 1
ATOM 2342 O O . THR A 1 284 ? -35.812 25.047 -12.706 1.00 56.06 284 THR A O 1
ATOM 2345 N N . ALA A 1 285 ? -33.610 24.676 -12.481 1.00 56.28 285 ALA A N 1
ATOM 2346 C CA . ALA A 1 285 ? -33.201 25.987 -12.993 1.00 56.28 285 ALA A CA 1
ATOM 2347 C C . ALA A 1 285 ? -33.633 26.210 -14.455 1.00 56.28 285 ALA A C 1
ATOM 2349 O O . ALA A 1 285 ? -34.082 27.298 -14.815 1.00 56.28 285 ALA A O 1
ATOM 2350 N N . LYS A 1 286 ? -33.567 25.165 -15.294 1.00 55.12 286 LYS A N 1
ATOM 2351 C CA . LYS A 1 286 ? -34.012 25.235 -16.693 1.00 55.12 286 LYS A CA 1
ATOM 2352 C C . LYS A 1 286 ? -35.535 25.379 -16.809 1.00 55.12 286 LYS A C 1
ATOM 2354 O O . LYS A 1 286 ? -36.000 26.150 -17.639 1.00 55.12 286 LYS A O 1
ATOM 2359 N N . THR A 1 287 ? -36.300 24.713 -15.942 1.00 54.41 287 THR A N 1
ATOM 2360 C CA . THR A 1 287 ? -37.772 24.803 -15.907 1.00 54.41 287 THR A CA 1
ATOM 2361 C C . THR A 1 287 ? -38.278 26.151 -15.372 1.00 54.41 287 THR A C 1
ATOM 2363 O O . THR A 1 287 ? -39.306 26.647 -15.836 1.00 54.41 287 THR A O 1
ATOM 2366 N N . MET A 1 288 ? -37.562 26.783 -14.431 1.00 50.78 288 MET A N 1
ATOM 2367 C CA . MET A 1 288 ? -37.911 28.124 -13.930 1.00 50.78 288 MET A CA 1
ATOM 2368 C C . MET A 1 288 ? -37.650 29.227 -14.964 1.00 50.78 288 MET A C 1
ATOM 2370 O O . MET A 1 288 ? -38.449 30.153 -15.070 1.00 50.78 288 MET A O 1
ATOM 2374 N N . SER A 1 289 ? -36.601 29.096 -15.782 1.00 53.47 289 SER A N 1
ATOM 2375 C CA . SER A 1 289 ? -36.292 30.050 -16.859 1.00 53.47 289 SER A CA 1
ATOM 2376 C C . SER A 1 289 ? -37.341 30.080 -17.980 1.00 53.47 289 SER A C 1
ATOM 2378 O O . SER A 1 289 ? -37.446 31.082 -18.680 1.00 53.47 289 SER A O 1
ATOM 2380 N N . THR A 1 290 ? -38.108 29.005 -18.179 1.00 53.16 290 THR A N 1
ATOM 2381 C CA . THR A 1 290 ? -39.122 28.917 -19.246 1.00 53.16 290 THR A CA 1
ATOM 2382 C C . THR A 1 290 ? -40.514 29.393 -18.831 1.00 53.16 290 THR A C 1
ATOM 2384 O O . THR A 1 290 ? -41.353 29.617 -19.695 1.00 53.16 290 THR A O 1
ATOM 2387 N N . ARG A 1 291 ? -40.785 29.570 -17.529 1.00 51.41 291 ARG A N 1
ATOM 2388 C CA . ARG A 1 291 ? -42.104 30.015 -17.034 1.00 51.41 291 ARG A CA 1
ATOM 2389 C C . ARG A 1 291 ? -42.278 31.536 -16.974 1.00 51.41 291 ARG A C 1
ATOM 2391 O O . ARG A 1 291 ? -43.398 31.989 -16.786 1.00 51.41 291 ARG A O 1
ATOM 2398 N N . SER A 1 292 ? -41.218 32.322 -17.172 1.00 46.44 292 SER A N 1
ATOM 2399 C CA . SER A 1 292 ? -41.274 33.793 -17.117 1.00 46.44 292 SER A CA 1
ATOM 2400 C C . SER A 1 292 ? -41.670 34.472 -18.438 1.00 46.44 292 SER A C 1
ATOM 2402 O O . SER A 1 292 ? -41.648 35.694 -18.507 1.00 46.44 292 SER A O 1
ATOM 2404 N N . TRP A 1 293 ? -42.004 33.710 -19.487 1.00 46.88 293 TRP A N 1
ATOM 2405 C CA . TRP A 1 293 ? -42.308 34.234 -20.831 1.00 46.88 293 TRP A CA 1
ATOM 2406 C C . TRP A 1 293 ? -43.771 34.040 -21.271 1.00 46.88 293 TRP A C 1
ATOM 2408 O O . TRP A 1 293 ? -44.090 34.293 -22.427 1.00 46.88 293 TRP A O 1
ATOM 2418 N N . GLN A 1 294 ? -44.667 33.585 -20.385 1.00 50.06 294 GLN A N 1
ATOM 2419 C CA . GLN A 1 294 ? -46.058 33.244 -20.742 1.00 50.06 294 GLN A CA 1
ATOM 2420 C C . GLN A 1 294 ? -47.148 34.084 -20.055 1.00 50.06 294 GLN A C 1
ATOM 2422 O O . GLN A 1 294 ? -48.318 33.719 -20.107 1.00 50.06 294 GLN A O 1
ATOM 2427 N N . THR A 1 295 ? -46.807 35.224 -19.457 1.00 50.97 295 THR A N 1
ATOM 2428 C CA . THR A 1 295 ? -47.810 36.172 -18.944 1.00 50.97 295 THR A CA 1
ATOM 2429 C C . THR A 1 295 ? -47.452 37.596 -19.350 1.00 50.97 295 THR A C 1
ATOM 2431 O O . THR A 1 295 ? -46.807 38.300 -18.577 1.00 50.97 295 THR A O 1
ATOM 2434 N N . SER A 1 296 ? -47.861 37.964 -20.565 1.00 38.78 296 SER A N 1
ATOM 2435 C CA . SER A 1 296 ? -48.161 39.325 -21.029 1.00 38.78 296 SER A CA 1
ATOM 2436 C C . SER A 1 296 ? -49.118 39.226 -22.209 1.00 38.78 296 SER A C 1
ATOM 2438 O O . SER A 1 296 ? -48.897 38.317 -23.043 1.00 38.78 296 SER A O 1
#

Secondary structure (DSSP, 8-state):
----EEEETTEEEEEEEEE---PPS--S----EETTTTEEPPPS--------S-EEEEEETTEEEEEETTEEEEE--TTS--SSBSSHHHHHHHHHTT-EE-----TTSPEEEEEEE-SSSEEEEEEEEEETTEEEEEEEEEEES--HHHHHHHHHTSS--EEEEEEEGGGGSBPTTTSSBHHHHHHHHTTTSEEEEE----HHHHHHHHHHHGGGEEEETTTTHHHHHHHHH-BEEEETTTTEEEEEEP-STTHHHHHHHHHHHHH--PPP---HHHHHHHHHHHHHHHGGGS--

pLDDT: mean 70.12, std 20.85, range [30.42, 96.25]